Protein AF-A0A2Z4NDP8-F1 (afdb_monomer)

Structure (mmCIF, N/CA/C/O backbone):
data_AF-A0A2Z4NDP8-F1
#
_entry.id   AF-A0A2Z4NDP8-F1
#
loop_
_atom_site.group_PDB
_atom_site.id
_atom_site.type_symbol
_atom_site.label_atom_id
_atom_site.label_alt_id
_atom_site.label_comp_id
_atom_site.label_asym_id
_atom_site.label_entity_id
_atom_site.label_seq_id
_atom_site.pdbx_PDB_ins_code
_atom_site.Cartn_x
_atom_site.Cartn_y
_atom_site.Cartn_z
_atom_site.occupancy
_atom_site.B_iso_or_equiv
_atom_site.auth_seq_id
_atom_site.auth_comp_id
_atom_site.auth_asym_id
_atom_site.auth_atom_id
_atom_site.pdbx_PDB_model_num
ATOM 1 N N . MET A 1 1 ? -36.165 28.114 47.499 1.00 36.59 1 MET A N 1
ATOM 2 C CA . MET A 1 1 ? -36.197 27.493 46.154 1.00 36.59 1 MET A CA 1
ATOM 3 C C . MET A 1 1 ? -36.415 25.980 46.261 1.00 36.59 1 MET A C 1
ATOM 5 O O . MET A 1 1 ? -35.516 25.215 45.953 1.00 36.59 1 MET A O 1
ATOM 9 N N . ILE A 1 2 ? -37.591 25.528 46.709 1.00 37.34 2 ILE A N 1
ATOM 10 C CA . ILE A 1 2 ? -37.982 24.103 46.669 1.00 37.34 2 ILE A CA 1
ATOM 11 C C . ILE A 1 2 ? -39.480 24.051 46.342 1.00 37.34 2 ILE A C 1
ATOM 13 O O . ILE A 1 2 ? -40.288 23.661 47.166 1.00 37.34 2 ILE A O 1
ATOM 17 N N . ASN A 1 3 ? -39.873 24.576 45.179 1.00 43.78 3 ASN A N 1
ATOM 18 C CA . ASN A 1 3 ? -41.284 24.619 44.765 1.00 43.78 3 ASN A CA 1
ATOM 19 C C . ASN A 1 3 ? -41.474 24.293 43.275 1.00 43.78 3 ASN A C 1
ATOM 21 O O . ASN A 1 3 ? -42.412 24.764 42.647 1.00 43.78 3 ASN A O 1
ATOM 25 N N . TYR A 1 4 ? -40.577 23.491 42.693 1.00 40.97 4 TYR A N 1
ATOM 26 C CA . TYR A 1 4 ? -40.656 23.123 41.270 1.00 40.97 4 TYR A CA 1
ATOM 27 C C . TYR A 1 4 ? -41.030 21.657 41.005 1.00 40.97 4 TYR A C 1
ATOM 29 O O . TYR A 1 4 ? -41.259 21.290 39.859 1.00 40.97 4 TYR A O 1
ATOM 37 N N . ALA A 1 5 ? -41.141 20.814 42.037 1.00 44.34 5 ALA A N 1
ATOM 38 C CA . ALA A 1 5 ? -41.412 19.382 41.857 1.00 44.34 5 ALA A CA 1
ATOM 39 C C . ALA A 1 5 ? -42.890 18.978 42.037 1.00 44.34 5 ALA A C 1
ATOM 41 O O . ALA A 1 5 ? -43.226 17.821 41.806 1.00 44.34 5 ALA A O 1
ATOM 42 N N . GLN A 1 6 ? -43.782 19.894 42.433 1.00 43.62 6 GLN A N 1
ATOM 43 C CA . GLN A 1 6 ? -45.183 19.550 42.729 1.00 43.62 6 GLN A CA 1
ATOM 44 C C . GLN A 1 6 ? -46.120 19.508 41.508 1.00 43.62 6 GLN A C 1
ATOM 46 O O . GLN A 1 6 ? -47.255 19.074 41.654 1.00 43.62 6 GLN A O 1
ATOM 51 N N . ASN A 1 7 ? -45.664 19.868 40.302 1.00 40.28 7 ASN A N 1
ATOM 52 C CA . ASN A 1 7 ? -46.572 20.098 39.166 1.00 40.28 7 ASN A CA 1
ATOM 53 C C . ASN A 1 7 ? -46.486 19.105 37.992 1.00 40.28 7 ASN A C 1
ATOM 55 O O . ASN A 1 7 ? -46.991 19.429 36.922 1.00 40.28 7 ASN A O 1
ATOM 59 N N . VAL A 1 8 ? -45.900 17.906 38.137 1.00 46.94 8 VAL A N 1
ATOM 60 C CA . VAL A 1 8 ? -45.816 16.971 36.984 1.00 46.94 8 VAL A CA 1
ATOM 61 C C . VAL A 1 8 ? -46.680 15.707 37.087 1.00 46.94 8 VAL A C 1
ATOM 63 O O . VAL A 1 8 ? -47.038 15.174 36.044 1.00 46.94 8 VAL A O 1
ATOM 66 N N . LEU A 1 9 ? -47.129 15.229 38.254 1.00 44.00 9 LEU A N 1
ATOM 67 C CA . LEU A 1 9 ? -47.945 13.997 38.305 1.00 44.00 9 LEU A CA 1
ATOM 68 C C . LEU A 1 9 ? -49.003 14.040 39.418 1.00 44.00 9 LEU A C 1
ATOM 70 O O . LEU A 1 9 ? -48.752 13.654 40.556 1.00 44.00 9 LEU A O 1
ATOM 74 N N . GLY A 1 10 ? -50.210 14.491 39.067 1.00 45.50 10 GLY A N 1
ATOM 75 C CA . GLY A 1 10 ? -51.398 14.528 39.928 1.00 45.50 10 GLY A CA 1
ATOM 76 C C . GLY A 1 10 ? -52.015 13.152 40.208 1.00 45.50 10 GLY A C 1
ATOM 77 O O . GLY A 1 10 ? -53.145 12.885 39.807 1.00 45.50 10 GLY A O 1
ATOM 78 N N . LYS A 1 11 ? -51.284 12.282 40.911 1.00 48.97 11 LYS A N 1
ATOM 79 C CA . LYS A 1 11 ? -51.841 11.149 41.666 1.00 48.97 11 LYS A CA 1
ATOM 80 C C . LYS A 1 11 ? -51.077 11.035 42.980 1.00 48.97 11 LYS A C 1
ATOM 82 O O . LYS A 1 11 ? -49.879 10.756 42.967 1.00 48.97 11 LYS A O 1
ATOM 87 N N . GLU A 1 12 ? -51.759 11.238 44.105 1.00 54.22 12 GLU A N 1
ATOM 88 C CA . GLU A 1 12 ? -51.204 10.901 45.417 1.00 54.22 12 GLU A CA 1
ATOM 89 C C . GLU A 1 12 ? -50.842 9.412 45.412 1.00 54.22 12 GLU A C 1
ATOM 91 O O . GLU A 1 12 ? -51.690 8.541 45.219 1.00 54.22 12 GLU A O 1
ATOM 96 N N . SER A 1 13 ? -49.550 9.103 45.508 1.00 54.22 13 SER A N 1
ATOM 97 C CA . SER A 1 13 ? -49.088 7.718 45.445 1.00 54.22 13 SER A CA 1
ATOM 98 C C . SER A 1 13 ? -49.558 6.938 46.682 1.00 54.22 13 SER A C 1
ATOM 100 O O . SER A 1 13 ? -49.461 7.422 47.807 1.00 54.22 13 SER A O 1
ATOM 102 N N . SER A 1 14 ? -49.988 5.690 46.485 1.00 63.25 14 SER A N 1
ATOM 103 C CA . SER A 1 14 ? -50.472 4.781 47.539 1.00 63.25 14 SER A CA 1
ATOM 104 C C . SER A 1 14 ? -49.389 4.287 48.511 1.00 63.25 14 SER A C 1
ATOM 106 O O . SER A 1 14 ? -49.647 3.419 49.343 1.00 63.25 14 SER A O 1
ATOM 108 N N . LEU A 1 15 ? -48.154 4.775 48.373 1.00 63.62 15 LEU A N 1
ATOM 109 C CA . LEU A 1 15 ? -47.002 4.380 49.177 1.00 63.62 15 LEU A CA 1
ATOM 110 C C . LEU A 1 15 ? -46.725 5.434 50.247 1.00 63.62 15 LEU A C 1
ATOM 112 O O . LEU A 1 15 ? -46.619 6.618 49.930 1.00 63.62 15 LEU A O 1
ATOM 116 N N . SER A 1 16 ? -46.537 4.967 51.484 1.00 77.12 16 SER A N 1
ATOM 117 C CA . SER A 1 16 ? -46.062 5.761 52.624 1.00 77.12 16 SER A CA 1
ATOM 118 C C . SER A 1 16 ? -44.798 6.550 52.267 1.00 77.12 16 SER A C 1
ATOM 120 O O . SER A 1 16 ? -43.903 6.033 51.590 1.00 77.12 16 SER A O 1
ATOM 122 N N . ASP A 1 17 ? -44.690 7.783 52.768 1.00 77.31 17 ASP A N 1
ATOM 123 C CA . ASP A 1 17 ? -43.539 8.662 52.526 1.00 77.31 17 ASP A CA 1
ATOM 124 C C . ASP A 1 17 ? -42.210 8.020 52.946 1.00 77.31 17 ASP A C 1
ATOM 126 O O . ASP A 1 17 ? -41.197 8.171 52.258 1.00 77.31 17 ASP A O 1
ATOM 130 N N . LYS A 1 18 ? -42.216 7.207 54.015 1.00 78.00 18 LYS A N 1
ATOM 131 C CA . LYS A 1 18 ? -41.041 6.419 54.428 1.00 78.00 18 LYS A CA 1
ATOM 132 C C . LYS A 1 18 ? -40.661 5.380 53.374 1.00 78.00 18 LYS A C 1
ATOM 134 O O . LYS A 1 18 ? -39.482 5.209 53.076 1.00 78.00 18 LYS A O 1
ATOM 139 N N . THR A 1 19 ? -41.648 4.706 52.787 1.00 79.06 19 THR A N 1
ATOM 140 C CA . THR A 1 19 ? -41.426 3.692 51.751 1.00 79.06 19 THR A CA 1
ATOM 141 C C . THR A 1 19 ? -40.896 4.322 50.465 1.00 79.06 19 THR A C 1
ATOM 143 O O . THR A 1 19 ? -39.966 3.780 49.875 1.00 79.06 19 THR A O 1
ATOM 146 N N . ARG A 1 20 ? -41.405 5.494 50.058 1.00 77.75 20 ARG A N 1
ATOM 147 C CA . ARG A 1 20 ? -40.878 6.237 48.896 1.00 77.75 20 ARG A CA 1
ATOM 148 C C . ARG A 1 20 ? -39.425 6.660 49.092 1.00 77.75 20 ARG A C 1
ATOM 150 O O . ARG A 1 20 ? -38.623 6.521 48.174 1.00 77.75 20 ARG A O 1
ATOM 157 N N . LEU A 1 21 ? -39.084 7.139 50.288 1.00 79.69 21 LEU A N 1
ATOM 158 C CA . LEU A 1 21 ? -37.733 7.589 50.612 1.00 79.69 21 LEU A CA 1
ATOM 159 C C . LEU A 1 21 ? -36.729 6.423 50.573 1.00 79.69 21 LEU A C 1
ATOM 161 O O . LEU A 1 21 ? -35.659 6.553 49.982 1.00 79.69 21 LEU A O 1
ATOM 165 N N . ILE A 1 22 ? -37.107 5.253 51.099 1.00 84.50 22 ILE A N 1
ATOM 166 C CA . ILE A 1 22 ? -36.297 4.025 51.011 1.00 84.50 22 ILE A CA 1
ATOM 167 C C . ILE A 1 22 ? -36.130 3.569 49.555 1.00 84.50 22 ILE A C 1
ATOM 169 O O . ILE A 1 22 ? -35.026 3.198 49.148 1.00 84.50 22 ILE A O 1
ATOM 173 N N . LEU A 1 23 ? -37.199 3.617 48.755 1.00 84.38 23 LEU A N 1
ATOM 174 C CA . LEU A 1 23 ? -37.173 3.203 47.349 1.00 84.38 23 LEU A CA 1
ATOM 175 C C . LEU A 1 23 ? -36.268 4.112 46.503 1.00 84.38 23 LEU A C 1
ATOM 177 O O . LEU A 1 23 ? -35.551 3.647 45.622 1.00 84.38 23 LEU A O 1
ATOM 181 N N . LEU A 1 24 ? -36.252 5.409 46.815 1.00 86.19 24 LEU A N 1
ATOM 182 C CA . LEU A 1 24 ? -35.395 6.388 46.155 1.00 86.19 24 LEU A CA 1
ATOM 183 C C . LEU A 1 24 ? -33.919 6.168 46.516 1.00 86.19 24 LEU A C 1
ATOM 185 O O . LEU A 1 24 ? -33.073 6.133 45.625 1.00 86.19 24 LEU A O 1
ATOM 189 N N . ILE A 1 25 ? -33.605 5.940 47.797 1.00 86.75 25 ILE A N 1
ATOM 190 C CA . ILE A 1 25 ? -32.233 5.641 48.241 1.00 86.75 25 ILE A CA 1
ATOM 191 C C . ILE A 1 25 ? -31.725 4.343 47.603 1.00 86.75 25 ILE A C 1
ATOM 193 O O . ILE A 1 25 ? -30.628 4.314 47.048 1.00 86.75 25 ILE A O 1
ATOM 197 N N . THR A 1 26 ? -32.525 3.276 47.637 1.00 89.56 26 THR A N 1
ATOM 198 C CA . THR A 1 26 ? -32.152 1.984 47.035 1.00 89.56 26 THR A CA 1
ATOM 199 C C . THR A 1 26 ? -32.011 2.075 45.516 1.00 89.56 26 THR A C 1
ATOM 201 O O . THR A 1 26 ? -31.059 1.521 44.967 1.00 89.56 26 THR A O 1
ATOM 204 N N . GLY A 1 27 ? -32.874 2.840 44.841 1.00 90.06 27 GLY A N 1
ATOM 205 C CA . GLY A 1 27 ? -32.758 3.125 43.410 1.00 90.06 27 GLY A CA 1
ATOM 206 C C . GLY A 1 27 ? -31.467 3.865 43.048 1.00 90.06 27 GLY A C 1
ATOM 207 O O . GLY A 1 27 ? -30.784 3.475 42.101 1.00 90.06 27 GLY A O 1
ATOM 208 N N . ILE A 1 28 ? -31.081 4.882 43.828 1.00 92.06 28 ILE A N 1
ATOM 209 C CA . ILE A 1 28 ? -29.811 5.600 43.629 1.00 92.06 28 ILE A CA 1
ATOM 210 C C . ILE A 1 28 ? -28.621 4.661 43.840 1.00 92.06 28 ILE A C 1
ATOM 212 O O . ILE A 1 28 ? -27.707 4.647 43.019 1.00 92.06 28 ILE A O 1
ATOM 216 N N . ILE A 1 29 ? -28.628 3.850 44.901 1.00 92.00 29 ILE A N 1
ATOM 217 C CA . ILE A 1 29 ? -27.541 2.899 45.177 1.00 92.00 29 ILE A CA 1
ATOM 218 C C . ILE A 1 29 ? -27.397 1.895 44.026 1.00 92.00 29 ILE A C 1
ATOM 220 O O . ILE A 1 29 ? -26.286 1.670 43.546 1.00 92.00 29 ILE A O 1
ATOM 224 N N . ALA A 1 30 ? -28.506 1.338 43.532 1.00 92.50 30 ALA A N 1
ATOM 225 C CA . ALA A 1 30 ? -28.493 0.421 42.394 1.00 92.50 30 ALA A CA 1
ATOM 226 C C . ALA A 1 30 ? -27.943 1.086 41.119 1.00 92.50 30 ALA A C 1
ATOM 228 O O . ALA A 1 30 ? -27.134 0.485 40.410 1.00 92.50 30 ALA A O 1
ATOM 229 N N . LEU A 1 31 ? -28.317 2.344 40.858 1.00 91.75 31 LEU A N 1
ATOM 230 C CA . LEU A 1 31 ? -27.801 3.121 39.730 1.00 91.75 31 LEU A CA 1
ATOM 231 C C . LEU A 1 31 ? -26.286 3.348 39.846 1.00 91.75 31 LEU A C 1
ATOM 233 O O . LEU A 1 31 ? -25.559 3.165 38.871 1.00 91.75 31 LEU A O 1
ATOM 237 N N . VAL A 1 32 ? -25.794 3.704 41.036 1.00 93.62 32 VAL A N 1
ATOM 238 C CA . VAL A 1 32 ? -24.359 3.900 41.289 1.00 93.62 32 VAL A CA 1
ATOM 239 C C . VAL A 1 32 ? -23.591 2.601 41.056 1.00 93.62 32 VAL A C 1
ATOM 241 O O . VAL A 1 32 ? -22.576 2.616 40.363 1.00 93.62 32 VAL A O 1
ATOM 244 N N . ILE A 1 33 ? -24.092 1.467 41.558 1.00 93.56 33 ILE A N 1
ATOM 245 C CA . ILE A 1 33 ? -23.478 0.151 41.326 1.00 93.56 33 ILE A CA 1
ATOM 246 C C . ILE A 1 33 ? -23.435 -0.171 39.826 1.00 93.56 33 ILE A C 1
ATOM 248 O O . ILE A 1 33 ? -22.399 -0.613 39.328 1.00 93.56 33 ILE A O 1
ATOM 252 N N . ALA A 1 34 ? -24.516 0.097 39.088 1.00 92.75 34 ALA A N 1
ATOM 253 C CA . ALA A 1 34 ? -24.563 -0.118 37.643 1.00 92.75 34 ALA A CA 1
ATOM 254 C C . ALA A 1 34 ? -23.539 0.754 36.892 1.00 92.75 34 ALA A C 1
ATOM 256 O O . ALA A 1 34 ? -22.796 0.244 36.052 1.00 92.75 34 ALA A O 1
ATOM 257 N N . ILE A 1 35 ? -23.438 2.046 37.227 1.00 93.62 35 ILE A N 1
ATOM 258 C CA . ILE A 1 35 ? -22.459 2.969 36.630 1.00 93.62 35 ILE A CA 1
ATOM 259 C C . ILE A 1 35 ? -21.030 2.499 36.921 1.00 93.62 35 ILE A C 1
ATOM 261 O O . ILE A 1 35 ? -20.212 2.413 36.003 1.00 93.62 35 ILE A O 1
ATOM 265 N N . VAL A 1 36 ? -20.729 2.143 38.174 1.00 94.00 36 VAL A N 1
ATOM 266 C CA . VAL A 1 36 ? -19.412 1.620 38.565 1.00 94.00 36 VAL A CA 1
ATOM 267 C C . VAL A 1 36 ? -19.095 0.335 37.795 1.00 94.00 36 VAL A C 1
ATOM 269 O O . VAL A 1 36 ? -18.002 0.215 37.243 1.00 94.00 36 VAL A O 1
ATOM 272 N N . GLY A 1 37 ? -20.053 -0.588 37.672 1.00 94.06 37 GLY A N 1
ATOM 273 C CA . GLY A 1 37 ? -19.892 -1.821 36.898 1.00 94.06 37 GLY A CA 1
ATOM 274 C C . GLY A 1 37 ? -19.543 -1.566 35.427 1.00 94.06 37 GLY A C 1
ATOM 275 O O . GLY A 1 37 ? -18.620 -2.188 34.892 1.00 94.06 37 GLY A O 1
ATOM 276 N N . VAL A 1 38 ? -20.211 -0.604 34.783 1.00 92.31 38 VAL A N 1
ATOM 277 C CA . VAL A 1 38 ? -19.915 -0.199 33.397 1.00 92.31 38 VAL A CA 1
ATOM 278 C C . VAL A 1 38 ? -18.508 0.391 33.285 1.00 92.31 38 VAL A C 1
ATOM 280 O O . VAL A 1 38 ? -17.742 -0.018 32.410 1.00 92.31 38 VAL A O 1
ATOM 283 N N . VAL A 1 39 ? -18.129 1.303 34.186 1.00 93.31 39 VAL A N 1
ATOM 284 C CA . VAL A 1 39 ? -16.800 1.937 34.180 1.00 93.31 39 VAL A CA 1
ATOM 285 C C . VAL A 1 39 ? -15.692 0.897 34.359 1.00 93.31 39 VAL A C 1
ATOM 287 O O . VAL A 1 39 ? -14.740 0.869 33.577 1.00 93.31 39 VAL A O 1
ATOM 290 N N . VAL A 1 40 ? -15.831 -0.005 35.335 1.00 92.81 40 VAL A N 1
ATOM 291 C CA . VAL A 1 40 ? -14.865 -1.087 35.587 1.00 92.81 40 VAL A CA 1
ATOM 292 C C . VAL A 1 40 ? -14.745 -2.004 34.368 1.00 92.81 40 VAL A C 1
ATOM 294 O O . VAL A 1 40 ? -13.633 -2.316 33.939 1.00 92.81 40 VAL A O 1
ATOM 297 N N . THR A 1 41 ? -15.868 -2.371 33.747 1.00 91.56 41 THR A N 1
ATOM 298 C CA . THR A 1 41 ? -15.882 -3.218 32.545 1.00 91.56 41 THR A CA 1
ATOM 299 C C . THR A 1 41 ? -15.156 -2.553 31.375 1.00 91.56 41 THR A C 1
ATOM 301 O O . THR A 1 41 ? -14.338 -3.192 30.711 1.00 91.56 41 THR A O 1
ATOM 304 N N . LEU A 1 42 ? -15.390 -1.258 31.136 1.00 89.38 42 LEU A N 1
ATOM 305 C CA . LEU A 1 42 ? -14.699 -0.502 30.088 1.00 89.38 42 LEU A CA 1
ATOM 306 C C . LEU A 1 42 ? -13.187 -0.417 30.341 1.00 89.38 42 LEU A C 1
ATOM 308 O O . LEU A 1 42 ? -12.401 -0.582 29.404 1.00 89.38 42 LEU A O 1
ATOM 312 N N . LEU A 1 43 ? -12.765 -0.214 31.593 1.00 90.75 43 LEU A N 1
ATOM 313 C CA . LEU A 1 43 ? -11.349 -0.172 31.971 1.00 90.75 43 LEU A CA 1
ATOM 314 C C . LEU A 1 43 ? -10.660 -1.528 31.780 1.00 90.75 43 LEU A C 1
ATOM 316 O O . LEU A 1 43 ? -9.583 -1.586 31.179 1.00 90.75 43 LEU A O 1
ATOM 320 N N . ILE A 1 44 ? -11.284 -2.619 32.233 1.00 88.94 44 ILE A N 1
ATOM 321 C CA . ILE A 1 44 ? -10.758 -3.980 32.052 1.00 88.94 44 ILE A CA 1
ATOM 322 C C . ILE A 1 44 ? -10.689 -4.323 30.564 1.00 88.94 44 ILE A C 1
ATOM 324 O O . ILE A 1 44 ? -9.638 -4.758 30.095 1.00 88.94 44 ILE A O 1
ATOM 328 N N . ARG A 1 45 ? -11.755 -4.061 29.796 1.00 84.88 45 ARG A N 1
ATOM 329 C CA . ARG A 1 45 ? -11.784 -4.288 28.343 1.00 84.88 45 ARG A CA 1
ATOM 330 C C . ARG A 1 45 ? -10.663 -3.526 27.642 1.00 84.88 45 ARG A C 1
ATOM 332 O O . ARG A 1 45 ? -9.934 -4.116 26.852 1.00 84.88 45 ARG A O 1
ATOM 339 N N . LYS A 1 46 ? -10.472 -2.243 27.967 1.00 82.81 46 LYS A N 1
ATOM 340 C CA . LYS A 1 46 ? -9.390 -1.417 27.409 1.00 82.81 46 LYS A CA 1
ATOM 341 C C . LYS A 1 46 ? -8.007 -1.981 27.750 1.00 82.81 46 LYS A C 1
ATOM 343 O O . LYS A 1 46 ? -7.140 -2.026 26.881 1.00 82.81 46 LYS A O 1
ATOM 348 N N . LYS A 1 47 ? -7.798 -2.439 28.989 1.00 82.06 47 LYS A N 1
ATOM 349 C CA . LYS A 1 47 ? -6.526 -3.030 29.439 1.00 82.06 47 LYS A CA 1
ATOM 350 C C . LYS A 1 47 ? -6.239 -4.375 28.764 1.00 82.06 47 LYS A C 1
ATOM 352 O O . LYS A 1 47 ? -5.109 -4.603 28.342 1.00 82.06 47 LYS A O 1
ATOM 357 N N . MET A 1 48 ? -7.249 -5.235 28.637 1.00 76.12 48 MET A N 1
ATOM 358 C CA . MET A 1 48 ? -7.133 -6.544 27.986 1.00 76.12 48 MET A CA 1
ATOM 359 C C . MET A 1 48 ? -6.875 -6.390 26.487 1.00 76.12 48 MET A C 1
ATOM 361 O O . MET A 1 48 ? -5.886 -6.926 26.000 1.00 76.12 48 MET A O 1
ATOM 365 N N . LEU A 1 49 ? -7.675 -5.581 25.779 1.00 70.44 49 LEU A N 1
ATOM 366 C CA . LEU A 1 49 ? -7.453 -5.288 24.358 1.00 70.44 49 LEU A CA 1
ATOM 367 C C . LEU A 1 49 ? -6.035 -4.771 24.119 1.00 70.44 49 LEU A C 1
ATOM 369 O O . LEU A 1 49 ? -5.338 -5.289 23.258 1.00 70.44 49 LEU A O 1
ATOM 373 N N . LYS A 1 50 ? -5.567 -3.824 24.940 1.00 72.94 50 LYS A N 1
ATOM 374 C CA . LYS A 1 50 ? -4.201 -3.305 24.835 1.00 72.94 50 LYS A CA 1
ATOM 375 C C . LYS A 1 50 ? -3.148 -4.404 25.034 1.00 72.94 50 LYS A C 1
ATOM 377 O O . LYS A 1 50 ? -2.177 -4.432 24.298 1.00 72.94 50 LYS A O 1
ATOM 382 N N . LYS A 1 51 ? -3.313 -5.315 25.998 1.00 66.44 51 LYS A N 1
ATOM 383 C CA . LYS A 1 51 ? -2.319 -6.369 26.270 1.00 66.44 51 LYS A CA 1
ATOM 384 C C . LYS A 1 51 ? -2.223 -7.403 25.142 1.00 66.44 51 LYS A C 1
ATOM 386 O O . LYS A 1 51 ? -1.111 -7.768 24.776 1.00 66.44 51 LYS A O 1
ATOM 391 N N . TYR A 1 52 ? -3.357 -7.876 24.628 1.00 63.31 52 TYR A N 1
ATOM 392 C CA . TYR A 1 52 ? -3.375 -8.920 23.597 1.00 63.31 52 TYR A CA 1
ATOM 393 C C . TYR A 1 52 ? -3.032 -8.366 22.210 1.00 63.31 52 TYR A C 1
ATOM 395 O O . TYR A 1 52 ? -2.169 -8.929 21.547 1.00 63.31 52 TYR A O 1
ATOM 403 N N . LEU A 1 53 ? -3.591 -7.209 21.829 1.00 62.25 53 LEU A N 1
ATOM 404 C CA . LEU A 1 53 ? -3.284 -6.581 20.537 1.00 62.25 53 LEU A CA 1
ATOM 405 C C . LEU A 1 53 ? -1.801 -6.215 20.414 1.00 62.25 53 LEU A C 1
ATOM 407 O O . LEU A 1 53 ? -1.214 -6.442 19.367 1.00 62.25 53 LEU A O 1
ATOM 411 N N . ILE A 1 54 ? -1.172 -5.727 21.491 1.00 68.69 54 ILE A N 1
ATOM 412 C CA . ILE A 1 54 ? 0.262 -5.397 21.475 1.00 68.69 54 ILE A CA 1
ATOM 413 C C . ILE A 1 54 ? 1.124 -6.648 21.273 1.00 68.69 54 ILE A C 1
ATOM 415 O O . ILE A 1 54 ? 2.155 -6.577 20.610 1.00 68.69 54 ILE A O 1
ATOM 419 N N . LEU A 1 55 ? 0.752 -7.788 21.863 1.00 60.97 55 LEU A N 1
ATOM 420 C CA . LEU A 1 55 ? 1.551 -9.007 21.736 1.00 60.97 55 LEU A CA 1
ATOM 421 C C . LEU A 1 55 ? 1.492 -9.554 20.303 1.00 60.97 55 LEU A C 1
ATOM 423 O O . LEU A 1 55 ? 2.528 -9.930 19.753 1.00 60.97 55 LEU A O 1
ATOM 427 N N . ASP A 1 56 ? 0.304 -9.531 19.700 1.00 72.19 56 ASP A N 1
ATOM 428 C CA . ASP A 1 56 ? 0.107 -9.925 18.307 1.00 72.19 56 ASP A CA 1
ATOM 429 C C . ASP A 1 56 ? 0.792 -8.940 17.350 1.00 72.19 56 ASP A C 1
ATOM 431 O O . ASP A 1 56 ? 1.550 -9.373 16.486 1.00 72.19 56 ASP A O 1
ATOM 435 N N . GLU A 1 57 ? 0.662 -7.625 17.565 1.00 74.06 57 GLU A N 1
ATOM 436 C CA . GLU A 1 57 ? 1.386 -6.603 16.793 1.00 74.06 57 GLU A CA 1
ATOM 437 C C . GLU A 1 57 ? 2.902 -6.801 16.856 1.00 74.06 57 GLU A C 1
ATOM 439 O O . GLU A 1 57 ? 3.577 -6.760 15.831 1.00 74.06 57 GLU A O 1
ATOM 444 N N . LEU A 1 58 ? 3.466 -7.046 18.042 1.00 79.81 58 LEU A N 1
ATOM 445 C CA . LEU A 1 58 ? 4.905 -7.274 18.193 1.00 79.81 58 LEU A CA 1
ATOM 446 C C . LEU A 1 58 ? 5.368 -8.527 17.448 1.00 79.81 58 LEU A C 1
ATOM 448 O O . LEU A 1 58 ? 6.471 -8.537 16.899 1.00 79.81 58 LEU A O 1
ATOM 452 N N . ASN A 1 59 ? 4.550 -9.578 17.428 1.00 81.19 59 ASN A N 1
ATOM 453 C CA . ASN A 1 59 ? 4.849 -10.795 16.685 1.00 81.19 59 ASN A CA 1
ATOM 454 C C . ASN A 1 59 ? 4.760 -10.565 15.173 1.00 81.19 59 ASN A C 1
ATOM 456 O O . ASN A 1 59 ? 5.663 -10.987 14.452 1.00 81.19 59 ASN A O 1
ATOM 460 N N . GLU A 1 60 ? 3.743 -9.850 14.696 1.00 79.25 60 GLU A N 1
ATOM 461 C CA . GLU A 1 60 ? 3.608 -9.488 13.281 1.00 79.25 60 GLU A CA 1
ATOM 462 C C . GLU A 1 60 ? 4.740 -8.563 12.818 1.00 79.25 60 GLU A C 1
ATOM 464 O O . GLU A 1 60 ? 5.351 -8.807 11.781 1.00 79.25 60 GLU A O 1
ATOM 469 N N . ILE A 1 61 ? 5.134 -7.579 13.632 1.00 83.69 61 ILE A N 1
ATOM 470 C CA . ILE A 1 61 ? 6.299 -6.724 13.362 1.00 83.69 61 ILE A CA 1
ATOM 471 C C . ILE A 1 61 ? 7.583 -7.559 13.301 1.00 83.69 61 ILE A C 1
ATOM 473 O O . ILE A 1 61 ? 8.434 -7.316 12.447 1.00 83.69 61 ILE A O 1
ATOM 477 N N . LYS A 1 62 ? 7.757 -8.546 14.188 1.00 84.88 62 LYS A N 1
ATOM 478 C CA . LYS A 1 62 ? 8.927 -9.440 14.147 1.00 84.88 62 LYS A CA 1
ATOM 479 C C . LYS A 1 62 ? 8.947 -10.294 12.882 1.00 84.88 62 LYS A C 1
ATOM 481 O O . LYS A 1 62 ? 10.001 -10.399 12.262 1.00 84.88 62 LYS A O 1
ATOM 486 N N . LYS A 1 63 ? 7.806 -10.865 12.480 1.00 84.00 63 LYS A N 1
ATOM 487 C CA . LYS A 1 63 ? 7.680 -11.608 11.214 1.00 84.00 63 LYS A CA 1
ATOM 488 C C . LYS A 1 63 ? 8.010 -10.712 10.021 1.00 84.00 63 LYS A C 1
ATOM 490 O O . LYS A 1 63 ? 8.792 -11.103 9.164 1.00 84.00 63 LYS A O 1
ATOM 495 N N . LEU A 1 64 ? 7.484 -9.489 10.010 1.00 84.94 64 LEU A N 1
ATOM 496 C CA . LEU A 1 64 ? 7.769 -8.486 8.987 1.00 84.94 64 LEU A CA 1
ATOM 497 C C . LEU A 1 64 ? 9.258 -8.154 8.896 1.00 84.94 64 LEU A C 1
ATOM 499 O O . LEU A 1 64 ? 9.816 -8.201 7.808 1.00 84.94 64 LEU A O 1
ATOM 503 N N . LYS A 1 65 ? 9.914 -7.884 10.029 1.00 88.00 65 LYS A N 1
ATOM 504 C CA . LYS A 1 65 ? 11.364 -7.626 10.088 1.00 88.00 65 LYS A CA 1
ATOM 505 C C . LYS A 1 65 ? 12.210 -8.818 9.648 1.00 88.00 65 LYS A C 1
ATOM 507 O O . LYS A 1 65 ? 13.330 -8.627 9.197 1.00 88.00 65 LYS A O 1
ATOM 512 N N . TYR A 1 66 ? 11.699 -10.035 9.813 1.00 88.38 66 TYR A N 1
ATOM 513 C CA . TYR A 1 66 ? 12.376 -11.243 9.353 1.00 88.38 66 TYR A CA 1
ATOM 514 C C . TYR A 1 66 ? 12.282 -11.416 7.829 1.00 88.38 66 TYR A C 1
ATOM 516 O O . TYR A 1 66 ? 13.247 -11.841 7.204 1.00 88.38 66 TYR A O 1
ATOM 524 N N . ILE A 1 67 ? 11.134 -11.082 7.228 1.00 89.88 67 ILE A N 1
ATOM 525 C CA . ILE A 1 67 ? 10.886 -11.262 5.787 1.00 89.88 67 ILE A CA 1
ATOM 526 C C . ILE A 1 67 ? 11.413 -10.074 4.965 1.00 89.88 67 ILE A C 1
ATOM 528 O O . ILE A 1 67 ? 11.925 -10.275 3.867 1.00 89.88 67 ILE A O 1
ATOM 532 N N . ASN A 1 68 ? 11.282 -8.849 5.480 1.00 90.44 68 ASN A N 1
ATOM 533 C CA . ASN A 1 68 ? 11.732 -7.622 4.831 1.00 90.44 68 ASN A CA 1
ATOM 534 C C . ASN A 1 68 ? 13.052 -7.132 5.466 1.00 90.44 68 ASN A C 1
ATOM 536 O O . ASN A 1 68 ? 13.006 -6.518 6.538 1.00 90.44 68 ASN A O 1
ATOM 540 N N . PRO A 1 69 ? 14.215 -7.323 4.812 1.00 87.44 69 PRO A N 1
ATOM 541 C CA . PRO A 1 69 ? 15.497 -6.818 5.310 1.00 87.44 69 PRO A CA 1
ATOM 542 C C . PRO A 1 69 ? 15.548 -5.283 5.380 1.00 87.44 69 PRO A C 1
ATOM 544 O O . PRO A 1 69 ? 16.302 -4.730 6.174 1.00 87.44 69 PRO A O 1
ATOM 547 N N . ASN A 1 70 ? 14.702 -4.602 4.604 1.00 87.12 70 ASN A N 1
ATOM 548 C CA . ASN A 1 70 ? 14.596 -3.148 4.521 1.00 87.12 70 ASN A CA 1
ATOM 549 C C . ASN A 1 70 ? 13.385 -2.608 5.307 1.00 87.12 70 ASN A C 1
ATOM 551 O O . ASN A 1 70 ? 12.812 -1.570 4.964 1.00 87.12 70 ASN A O 1
ATOM 555 N N . TYR A 1 71 ? 12.947 -3.316 6.357 1.00 88.62 71 TYR A N 1
ATOM 556 C CA . TYR A 1 71 ? 11.795 -2.907 7.160 1.00 88.62 71 TYR A CA 1
ATOM 557 C C . TYR A 1 71 ? 11.973 -1.495 7.738 1.00 88.62 71 TYR A C 1
ATOM 559 O O . TYR A 1 71 ? 12.862 -1.243 8.552 1.00 88.62 71 TYR A O 1
ATOM 567 N N . GLY A 1 72 ? 11.073 -0.584 7.356 1.00 80.88 72 GLY A N 1
ATOM 568 C CA . GLY A 1 72 ? 11.072 0.806 7.821 1.00 80.88 72 GLY A CA 1
ATOM 569 C C . GLY A 1 72 ? 12.144 1.696 7.187 1.00 80.88 72 GLY A C 1
ATOM 570 O O . GLY A 1 72 ? 12.296 2.835 7.620 1.00 80.88 72 GLY A O 1
ATOM 571 N N . MET A 1 73 ? 12.875 1.205 6.182 1.00 87.19 73 MET A N 1
ATOM 572 C CA . MET A 1 73 ? 13.829 2.011 5.427 1.00 87.19 73 MET A CA 1
ATOM 573 C C . MET A 1 73 ? 13.129 2.849 4.357 1.00 87.19 73 MET A C 1
ATOM 575 O O . MET A 1 73 ? 12.125 2.438 3.775 1.00 87.19 73 MET A O 1
ATOM 579 N N . VAL A 1 74 ? 13.702 4.019 4.082 1.00 89.75 74 VAL A N 1
ATOM 580 C CA . VAL A 1 74 ? 13.293 4.933 3.014 1.00 89.75 74 VAL A CA 1
ATOM 581 C C . VAL A 1 74 ? 14.528 5.530 2.349 1.00 89.75 74 VAL A C 1
ATOM 583 O O . VAL A 1 74 ? 15.580 5.666 2.975 1.00 89.75 74 VAL A O 1
ATOM 586 N N . LEU A 1 75 ? 14.412 5.888 1.071 1.00 89.00 75 LEU A N 1
ATOM 587 C CA . LEU A 1 75 ? 15.522 6.443 0.297 1.00 89.00 75 LEU A CA 1
ATOM 588 C C . LEU A 1 75 ? 15.641 7.959 0.501 1.00 89.00 75 LEU A C 1
ATOM 590 O O . LEU A 1 75 ? 15.344 8.742 -0.398 1.00 89.00 75 LEU A O 1
ATOM 594 N N . ASP A 1 76 ? 16.077 8.393 1.684 1.00 87.06 76 ASP A N 1
ATOM 595 C CA . ASP A 1 76 ? 16.219 9.825 2.000 1.00 87.06 76 ASP A CA 1
ATOM 596 C C . ASP A 1 76 ? 17.191 10.555 1.064 1.00 87.06 76 ASP A C 1
ATOM 598 O O . ASP A 1 76 ? 16.965 11.710 0.705 1.00 87.06 76 ASP A O 1
ATOM 602 N N . GLY A 1 77 ? 18.250 9.874 0.620 1.00 85.75 77 GLY A N 1
ATOM 603 C CA . GLY A 1 77 ? 19.307 10.473 -0.197 1.00 85.75 77 GLY A CA 1
ATOM 604 C C . GLY A 1 77 ? 18.848 10.979 -1.568 1.00 85.75 77 GLY A C 1
ATOM 605 O O . GLY A 1 77 ? 19.445 11.924 -2.079 1.00 85.75 77 GLY A O 1
ATOM 606 N N . ILE A 1 78 ? 17.790 10.392 -2.142 1.00 87.62 78 ILE A N 1
ATOM 607 C CA . ILE A 1 78 ? 17.282 10.780 -3.468 1.00 87.62 78 ILE A CA 1
ATOM 608 C C . ILE A 1 78 ? 16.138 11.790 -3.391 1.00 87.62 78 ILE A C 1
ATOM 610 O O . ILE A 1 78 ? 15.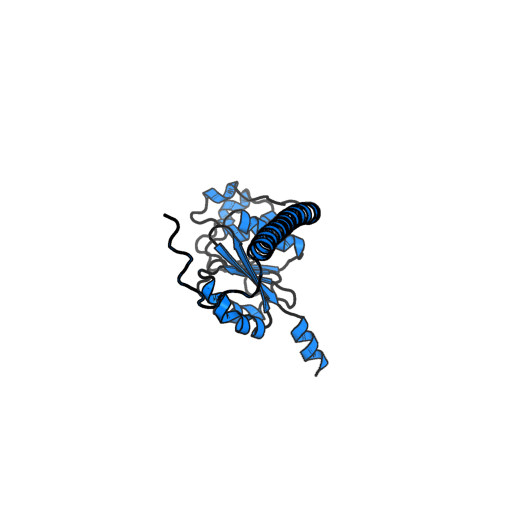820 12.409 -4.395 1.00 87.62 78 ILE A O 1
ATOM 614 N N . LYS A 1 79 ? 15.534 11.991 -2.211 1.00 89.38 79 LYS A N 1
ATOM 615 C CA . LYS A 1 79 ? 14.363 12.867 -2.033 1.00 89.38 79 LYS A CA 1
ATOM 616 C C . LYS A 1 79 ? 14.604 14.292 -2.523 1.00 89.38 79 LYS A C 1
ATOM 618 O O . LYS A 1 79 ? 13.726 14.892 -3.120 1.00 89.38 79 LYS A O 1
ATOM 623 N N . LYS A 1 80 ? 15.809 14.814 -2.304 1.00 87.38 80 LYS A N 1
ATOM 624 C CA . LYS A 1 80 ? 16.220 16.166 -2.716 1.00 87.38 80 LYS A CA 1
ATOM 625 C C . LYS A 1 80 ? 16.131 16.423 -4.228 1.00 87.38 80 LYS A C 1
ATOM 627 O O . LYS A 1 80 ? 16.097 17.581 -4.621 1.00 87.38 80 LYS A O 1
ATOM 632 N N . GLU A 1 81 ? 16.099 15.371 -5.045 1.00 86.31 81 GLU A N 1
ATOM 633 C CA . GLU A 1 81 ? 15.981 15.474 -6.503 1.00 86.31 81 GLU A CA 1
ATOM 634 C C . GLU A 1 81 ? 14.520 15.612 -6.965 1.00 86.31 81 GLU A C 1
ATOM 636 O O . GLU A 1 81 ? 14.266 15.778 -8.150 1.00 86.31 81 GLU A O 1
ATOM 641 N N . TYR A 1 82 ? 13.547 15.560 -6.047 1.00 85.88 82 TYR A N 1
ATOM 642 C CA . TYR A 1 82 ? 12.122 15.577 -6.369 1.00 85.88 82 TYR A CA 1
ATOM 643 C C . TYR A 1 82 ? 11.414 16.749 -5.695 1.00 85.88 82 TYR A C 1
ATOM 645 O O . TYR A 1 82 ? 11.622 17.037 -4.516 1.00 85.88 82 TYR A O 1
ATOM 653 N N . GLN A 1 83 ? 10.514 17.400 -6.434 1.00 82.06 83 GLN A N 1
ATOM 654 C CA . GLN A 1 83 ? 9.682 18.481 -5.893 1.00 82.06 83 GLN A CA 1
ATOM 655 C C . GLN A 1 83 ? 8.497 17.945 -5.080 1.00 82.06 83 GLN A C 1
ATOM 657 O O . GLN A 1 83 ? 8.176 18.477 -4.020 1.00 82.06 83 GLN A O 1
ATOM 662 N N . ASN A 1 84 ? 7.865 16.876 -5.569 1.00 78.94 84 ASN A N 1
ATOM 663 C CA . ASN A 1 84 ? 6.729 16.221 -4.931 1.00 78.94 84 ASN A CA 1
ATOM 664 C C . ASN A 1 84 ? 7.118 14.785 -4.595 1.00 78.94 84 ASN A C 1
ATOM 666 O O . ASN A 1 84 ? 7.513 14.029 -5.476 1.00 78.94 84 ASN A O 1
ATOM 670 N N . ILE A 1 85 ? 7.023 14.428 -3.316 1.00 85.06 85 ILE A N 1
ATOM 671 C CA . ILE A 1 85 ? 7.526 13.155 -2.798 1.00 85.06 85 ILE A CA 1
ATOM 672 C C . ILE A 1 85 ? 6.405 12.444 -2.063 1.00 85.06 85 ILE A C 1
ATOM 674 O O . ILE A 1 85 ? 5.712 13.036 -1.228 1.00 85.06 85 ILE A O 1
ATOM 678 N N . ASP A 1 86 ? 6.265 11.153 -2.334 1.00 87.00 86 ASP A N 1
ATOM 679 C CA . ASP A 1 86 ? 5.404 10.300 -1.539 1.00 87.00 86 ASP A CA 1
ATOM 680 C C . ASP A 1 86 ? 5.902 10.175 -0.103 1.00 87.00 86 ASP A C 1
ATOM 682 O O . ASP A 1 86 ? 7.088 10.009 0.174 1.00 87.00 86 ASP A O 1
ATOM 686 N N . GLY A 1 87 ? 4.965 10.239 0.841 1.00 88.38 87 GLY A N 1
ATOM 687 C CA . GLY A 1 87 ? 5.303 10.152 2.252 1.00 88.38 87 GLY A CA 1
ATOM 688 C C . GLY A 1 87 ? 5.925 8.801 2.613 1.00 88.38 87 GLY A C 1
ATOM 689 O O . GLY A 1 87 ? 5.418 7.750 2.236 1.00 88.38 87 GLY A O 1
ATOM 690 N N . ASP A 1 88 ? 6.946 8.834 3.462 1.00 91.31 88 ASP A N 1
ATOM 691 C CA . ASP A 1 88 ? 7.740 7.681 3.924 1.00 91.31 88 ASP A CA 1
ATOM 692 C C . ASP A 1 88 ? 6.914 6.482 4.374 1.00 91.31 88 ASP A C 1
ATOM 694 O O . ASP A 1 88 ? 7.224 5.336 4.064 1.00 91.31 88 ASP A O 1
ATOM 698 N N . PHE A 1 89 ? 5.823 6.753 5.090 1.00 90.31 89 PHE A N 1
ATOM 699 C CA . PHE A 1 89 ? 4.911 5.716 5.556 1.00 90.31 89 PHE A CA 1
ATOM 700 C C . PHE A 1 89 ? 4.211 4.995 4.408 1.00 90.31 89 PHE A C 1
ATOM 702 O O . PHE A 1 89 ? 3.988 3.795 4.509 1.00 90.31 89 PHE A O 1
ATOM 709 N N . PHE A 1 90 ? 3.857 5.707 3.337 1.00 91.88 90 PHE A N 1
ATOM 710 C CA . PHE A 1 90 ? 3.217 5.116 2.167 1.00 91.88 90 PHE A CA 1
ATOM 711 C C . PHE A 1 90 ? 4.208 4.258 1.376 1.00 91.88 90 PHE A C 1
ATOM 713 O O . PHE A 1 90 ? 3.895 3.116 1.045 1.00 91.88 90 PHE A O 1
ATOM 720 N N . VAL A 1 91 ? 5.430 4.761 1.176 1.00 93.81 91 VAL A N 1
ATOM 721 C CA . VAL A 1 91 ? 6.520 4.002 0.546 1.00 93.81 91 VAL A CA 1
ATOM 722 C C . VAL A 1 91 ? 6.820 2.727 1.341 1.00 93.81 91 VAL A C 1
ATOM 724 O O . VAL A 1 91 ? 6.773 1.628 0.792 1.00 93.81 91 VAL A O 1
ATOM 727 N N . ALA A 1 92 ? 7.053 2.846 2.652 1.00 92.44 92 ALA A N 1
ATOM 728 C CA . ALA A 1 9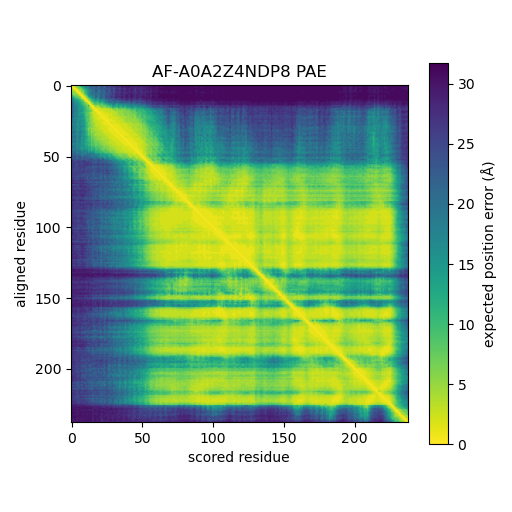2 ? 7.335 1.703 3.517 1.00 92.44 92 ALA A CA 1
ATOM 729 C C . ALA A 1 92 ? 6.162 0.711 3.574 1.00 92.44 92 ALA A C 1
ATOM 731 O O . ALA A 1 92 ? 6.380 -0.500 3.611 1.00 92.44 92 ALA A O 1
ATOM 732 N N . PHE A 1 93 ? 4.919 1.204 3.558 1.00 91.81 93 PHE A N 1
ATOM 733 C CA . PHE A 1 93 ? 3.722 0.370 3.468 1.00 91.81 93 PHE A CA 1
ATOM 734 C C . PHE A 1 93 ? 3.734 -0.484 2.194 1.00 91.81 93 PHE A C 1
ATOM 736 O O . PHE A 1 93 ? 3.620 -1.704 2.291 1.00 91.81 93 PHE A O 1
ATOM 743 N N . LEU A 1 94 ? 3.954 0.121 1.023 1.00 94.31 94 LEU A N 1
ATOM 744 C CA . LEU A 1 94 ? 3.990 -0.599 -0.253 1.00 94.31 94 LEU A CA 1
ATOM 745 C C . LEU A 1 94 ? 5.137 -1.612 -0.321 1.00 94.31 94 LEU A C 1
ATOM 747 O O . LEU A 1 94 ? 4.920 -2.753 -0.726 1.00 94.31 94 LEU A O 1
ATOM 751 N N . VAL A 1 95 ? 6.333 -1.243 0.145 1.00 94.94 95 VAL A N 1
ATOM 752 C CA . VAL A 1 95 ? 7.480 -2.164 0.238 1.00 94.94 95 VAL A CA 1
ATOM 753 C C . VAL A 1 95 ? 7.136 -3.367 1.120 1.00 94.94 95 VAL A C 1
ATOM 755 O O . VAL A 1 95 ? 7.352 -4.512 0.724 1.00 94.94 95 VAL A O 1
ATOM 758 N N . ASN A 1 96 ? 6.537 -3.137 2.291 1.00 92.38 96 ASN A N 1
ATOM 759 C CA . ASN A 1 96 ? 6.091 -4.222 3.166 1.00 92.38 96 ASN A CA 1
ATOM 760 C C . ASN A 1 96 ? 5.024 -5.099 2.496 1.00 92.38 96 ASN A C 1
ATOM 762 O O . ASN A 1 96 ? 5.084 -6.321 2.623 1.00 92.38 96 ASN A O 1
ATOM 766 N N . CYS A 1 97 ? 4.080 -4.509 1.755 1.00 91.19 97 CYS A N 1
ATOM 767 C CA . CYS A 1 97 ? 3.082 -5.259 0.994 1.00 91.19 97 CYS A CA 1
ATOM 768 C C . CYS A 1 97 ? 3.727 -6.190 -0.039 1.00 91.19 97 CYS A C 1
ATOM 770 O O . CYS A 1 97 ? 3.304 -7.342 -0.146 1.00 91.19 97 CYS A O 1
ATOM 772 N N . VAL A 1 98 ? 4.763 -5.731 -0.748 1.00 94.44 98 VAL A N 1
ATOM 773 C CA . VAL A 1 98 ? 5.516 -6.560 -1.703 1.00 94.44 98 VAL A CA 1
ATOM 774 C C . VAL A 1 98 ? 6.142 -7.769 -1.007 1.00 94.44 98 VAL A C 1
ATOM 776 O O . VAL A 1 98 ? 5.964 -8.895 -1.470 1.00 94.44 98 VAL A O 1
ATOM 779 N N . TYR A 1 99 ? 6.814 -7.566 0.130 1.00 93.06 99 TYR A N 1
ATOM 780 C CA . TYR A 1 99 ? 7.447 -8.657 0.879 1.00 93.06 99 TYR A CA 1
ATOM 781 C C . TYR A 1 99 ? 6.437 -9.647 1.470 1.00 93.06 99 TYR A C 1
ATOM 783 O O . TYR A 1 99 ? 6.614 -10.858 1.331 1.00 93.06 99 TYR A O 1
ATOM 791 N N . LEU A 1 100 ? 5.369 -9.151 2.102 1.00 89.81 100 LEU A N 1
ATOM 792 C CA . LEU A 1 100 ? 4.354 -9.995 2.741 1.00 89.81 100 LEU A CA 1
ATOM 793 C C . LEU A 1 100 ? 3.635 -10.902 1.742 1.00 89.81 100 LEU A C 1
ATOM 795 O O . LEU A 1 100 ? 3.401 -12.073 2.035 1.00 89.81 100 LEU A O 1
ATOM 799 N N . ASN A 1 101 ? 3.304 -10.370 0.566 1.00 90.00 101 ASN A N 1
ATOM 800 C CA . ASN A 1 101 ? 2.544 -11.099 -0.448 1.00 90.00 101 ASN A CA 1
ATOM 801 C C . ASN A 1 101 ? 3.434 -11.754 -1.514 1.00 90.00 101 ASN A C 1
ATOM 803 O O . ASN A 1 101 ? 2.922 -12.425 -2.407 1.00 90.00 101 ASN A O 1
ATOM 807 N N . LYS A 1 102 ? 4.762 -11.591 -1.420 1.00 92.38 102 LYS A N 1
ATOM 808 C CA . LYS A 1 102 ? 5.751 -12.122 -2.374 1.00 92.38 102 LYS A CA 1
ATOM 809 C C . LYS A 1 102 ? 5.477 -11.701 -3.824 1.00 92.38 102 LYS A C 1
ATOM 811 O O . LYS A 1 102 ? 5.673 -12.490 -4.749 1.00 92.38 102 LYS A O 1
ATOM 816 N N . PHE A 1 103 ? 5.030 -10.462 -4.017 1.00 93.88 103 PHE A N 1
ATOM 817 C CA . PHE A 1 103 ? 4.747 -9.918 -5.343 1.00 93.88 103 PHE A CA 1
ATOM 818 C C . PHE A 1 103 ? 6.027 -9.811 -6.182 1.00 93.88 103 PHE A C 1
ATOM 820 O O . PHE A 1 103 ? 7.087 -9.443 -5.670 1.00 93.88 103 PHE A O 1
ATOM 827 N N . ASN A 1 104 ? 5.935 -10.136 -7.475 1.00 91.75 104 ASN A N 1
ATOM 828 C CA . ASN A 1 104 ? 7.074 -10.095 -8.396 1.00 91.75 104 ASN A CA 1
ATOM 829 C C . ASN A 1 104 ? 6.830 -9.162 -9.581 1.00 91.75 104 ASN A C 1
ATOM 831 O O . ASN A 1 104 ? 7.748 -8.462 -9.998 1.00 91.75 104 ASN A O 1
ATOM 835 N N . ARG A 1 105 ? 5.610 -9.149 -10.124 1.00 92.56 105 ARG A N 1
ATOM 836 C CA . ARG A 1 105 ? 5.215 -8.276 -11.235 1.00 92.56 105 ARG A CA 1
ATOM 837 C C . ARG A 1 105 ? 4.526 -7.034 -10.682 1.00 92.56 105 ARG A C 1
ATOM 839 O O . ARG A 1 105 ? 3.329 -7.065 -10.405 1.00 92.56 105 ARG A O 1
ATOM 846 N N . ILE A 1 106 ? 5.299 -5.968 -10.490 1.00 95.06 106 ILE A N 1
ATOM 847 C CA . ILE A 1 106 ? 4.842 -4.727 -9.855 1.00 95.06 106 ILE A CA 1
ATOM 848 C C . ILE A 1 106 ? 4.778 -3.617 -10.899 1.00 95.06 106 ILE A C 1
ATOM 850 O O . ILE A 1 106 ? 5.798 -3.301 -11.503 1.00 95.06 106 ILE A O 1
ATOM 854 N N . TYR A 1 107 ? 3.617 -2.995 -11.069 1.00 94.31 107 TYR A N 1
ATOM 855 C CA . TYR A 1 107 ? 3.440 -1.816 -11.911 1.00 94.31 107 TYR A CA 1
ATOM 856 C C . TYR A 1 107 ? 3.096 -0.594 -11.061 1.00 94.31 107 TYR A C 1
ATOM 858 O O . TYR A 1 107 ? 2.273 -0.680 -10.146 1.00 94.31 107 TYR A O 1
ATOM 866 N N . VAL A 1 108 ? 3.729 0.537 -11.366 1.00 93.06 108 VAL A N 1
ATOM 867 C CA . VAL A 1 108 ? 3.518 1.819 -10.693 1.00 93.06 108 VAL A CA 1
ATOM 868 C C . VAL A 1 108 ? 3.214 2.890 -11.733 1.00 93.06 108 VAL A C 1
ATOM 870 O O . VAL A 1 108 ? 4.027 3.194 -12.605 1.00 93.06 108 VAL A O 1
ATOM 873 N N . GLU A 1 109 ? 2.038 3.485 -11.597 1.00 90.75 109 GLU A N 1
ATOM 874 C CA . GLU A 1 109 ? 1.620 4.689 -12.294 1.00 90.75 109 GLU A CA 1
ATOM 875 C C . GLU A 1 109 ? 1.606 5.853 -11.306 1.00 90.75 109 GLU A C 1
ATOM 877 O O . GLU A 1 109 ? 0.836 5.880 -10.342 1.00 90.75 109 GLU A O 1
ATOM 882 N N . ASP A 1 110 ? 2.515 6.791 -11.532 1.00 88.69 110 ASP A N 1
ATOM 883 C CA . ASP A 1 110 ? 2.698 7.9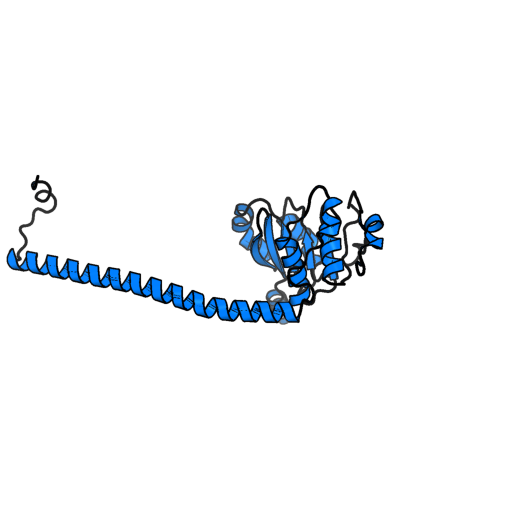84 -10.721 1.00 88.69 110 ASP A CA 1
ATOM 884 C C . ASP A 1 110 ? 3.236 9.120 -11.602 1.00 88.69 110 ASP A C 1
ATOM 886 O O . ASP A 1 110 ? 3.728 8.886 -12.710 1.00 88.69 110 ASP A O 1
ATOM 890 N N . ASP A 1 111 ? 3.146 10.352 -11.108 1.00 86.00 111 ASP A N 1
ATOM 891 C CA . ASP A 1 111 ? 3.649 11.532 -11.819 1.00 86.00 111 ASP A CA 1
ATOM 892 C C . ASP A 1 111 ? 5.190 11.612 -11.809 1.00 86.00 111 ASP A C 1
ATOM 894 O O . ASP A 1 111 ? 5.780 12.320 -12.628 1.00 86.00 111 ASP A O 1
ATOM 898 N N . SER A 1 112 ? 5.842 10.872 -10.904 1.00 87.19 112 SER A N 1
ATOM 899 C CA . SER A 1 112 ? 7.298 10.792 -10.746 1.00 87.19 112 SER A CA 1
ATOM 900 C C . SER A 1 112 ? 7.786 9.339 -10.707 1.00 87.19 112 SER A C 1
ATOM 902 O O . SER A 1 112 ? 7.029 8.427 -10.381 1.00 87.19 112 SER A O 1
ATOM 904 N N . ASP A 1 113 ? 9.072 9.099 -10.976 1.00 88.69 113 ASP A N 1
ATOM 905 C CA . ASP A 1 113 ? 9.692 7.779 -10.796 1.00 88.69 113 ASP A CA 1
ATOM 906 C C . ASP A 1 113 ? 10.148 7.505 -9.349 1.00 88.69 113 ASP A C 1
ATOM 908 O O . ASP A 1 113 ? 10.592 6.392 -9.059 1.00 88.69 113 ASP A O 1
ATOM 912 N N . TYR A 1 114 ? 9.980 8.448 -8.410 1.00 90.88 114 TYR A N 1
ATOM 913 C CA . TYR A 1 114 ? 10.422 8.304 -7.015 1.00 90.88 114 TYR A CA 1
ATOM 914 C C . TYR A 1 114 ? 9.850 7.056 -6.334 1.00 90.88 114 TYR A C 1
ATOM 916 O O . TYR A 1 114 ? 10.590 6.281 -5.713 1.00 90.88 114 TYR A O 1
ATOM 924 N N . LEU A 1 115 ? 8.532 6.851 -6.439 1.00 92.25 115 LEU A N 1
ATOM 925 C CA . LEU A 1 115 ? 7.857 5.728 -5.795 1.00 92.25 115 LEU A CA 1
ATOM 926 C C . LEU A 1 115 ? 8.321 4.397 -6.388 1.00 92.25 115 LEU A C 1
ATOM 928 O O . LEU A 1 115 ? 8.629 3.456 -5.656 1.00 92.25 115 LEU A O 1
ATOM 932 N N . ALA A 1 116 ? 8.416 4.340 -7.715 1.00 92.56 116 ALA A N 1
ATOM 933 C CA . ALA A 1 116 ? 8.865 3.159 -8.430 1.00 92.56 116 ALA A CA 1
ATOM 934 C C . ALA A 1 116 ? 10.320 2.806 -8.096 1.00 92.56 116 ALA A C 1
ATOM 936 O O . ALA A 1 116 ? 10.611 1.646 -7.800 1.00 92.56 116 ALA A O 1
ATOM 937 N N . ILE A 1 117 ? 11.217 3.800 -8.068 1.00 92.06 117 ILE A N 1
ATOM 938 C CA . ILE A 1 117 ? 12.617 3.639 -7.649 1.00 92.06 117 ILE A CA 1
ATOM 939 C C . ILE A 1 117 ? 12.680 3.120 -6.218 1.00 92.06 117 ILE A C 1
ATOM 941 O O . ILE A 1 117 ? 13.388 2.154 -5.948 1.00 92.06 117 ILE A O 1
ATOM 945 N N . SER A 1 118 ? 11.915 3.726 -5.310 1.00 93.50 118 SER A N 1
ATOM 946 C CA . SER A 1 118 ? 11.901 3.338 -3.900 1.00 93.50 118 SER A CA 1
ATOM 947 C C . SER A 1 118 ? 11.439 1.898 -3.711 1.00 93.50 118 SER A C 1
ATOM 949 O O . SER A 1 118 ? 12.079 1.144 -2.982 1.00 93.50 118 SER A O 1
ATOM 951 N N . ILE A 1 119 ? 10.370 1.485 -4.394 1.00 94.88 119 ILE A N 1
ATOM 952 C CA . ILE A 1 119 ? 9.909 0.095 -4.347 1.00 94.88 119 ILE A CA 1
ATOM 953 C C . ILE A 1 119 ? 10.968 -0.826 -4.949 1.00 94.88 119 ILE A C 1
ATOM 955 O O . ILE A 1 119 ? 11.315 -1.824 -4.325 1.00 94.88 119 ILE A O 1
ATOM 959 N N . SER A 1 120 ? 11.508 -0.502 -6.124 1.00 93.56 120 SER A N 1
ATOM 960 C CA . SER A 1 120 ? 12.458 -1.371 -6.819 1.00 93.56 120 SER A CA 1
ATOM 961 C C . SER A 1 120 ? 13.750 -1.570 -6.030 1.00 93.56 120 SER A C 1
ATOM 963 O O . SER A 1 120 ? 14.155 -2.709 -5.828 1.00 93.56 120 SER A O 1
ATOM 965 N N . GLU A 1 121 ? 14.343 -0.501 -5.499 1.00 92.94 121 GLU A N 1
ATOM 966 C CA . GLU A 1 121 ? 15.578 -0.569 -4.710 1.00 92.94 121 GLU A CA 1
ATOM 967 C C . GLU A 1 121 ? 15.363 -1.302 -3.377 1.00 92.94 121 GLU A C 1
ATOM 969 O O . GLU A 1 121 ? 16.140 -2.176 -2.999 1.00 92.94 121 GLU A O 1
ATOM 974 N N . LEU A 1 122 ? 14.278 -0.997 -2.654 1.00 93.56 122 LEU A N 1
ATOM 975 C CA . LEU A 1 122 ? 14.037 -1.578 -1.327 1.00 93.56 122 LEU A CA 1
ATOM 976 C C . LEU A 1 122 ? 13.520 -3.024 -1.390 1.00 93.56 122 LEU A C 1
ATOM 978 O O . LEU A 1 122 ? 13.646 -3.772 -0.417 1.00 93.56 122 LEU A O 1
ATOM 982 N N . THR A 1 123 ? 12.933 -3.445 -2.508 1.00 93.25 123 THR A N 1
ATOM 983 C CA . THR A 1 123 ? 12.458 -4.828 -2.697 1.00 93.25 123 THR A CA 1
ATOM 984 C C . THR A 1 123 ? 13.398 -5.670 -3.553 1.00 93.25 123 THR A C 1
ATOM 986 O O . THR A 1 123 ? 13.273 -6.894 -3.558 1.00 93.25 123 THR A O 1
ATOM 989 N N . GLN A 1 124 ? 14.332 -5.032 -4.267 1.00 91.25 124 GLN A N 1
ATOM 990 C CA . GLN A 1 124 ? 15.189 -5.647 -5.285 1.00 91.25 124 GLN A CA 1
ATOM 991 C C . GLN A 1 124 ? 14.374 -6.374 -6.370 1.00 91.25 124 GLN A C 1
ATOM 993 O O . GLN A 1 124 ? 14.795 -7.395 -6.921 1.00 91.25 124 GLN A O 1
ATOM 998 N N . LYS A 1 125 ? 13.162 -5.878 -6.650 1.00 91.44 125 LYS A N 1
ATOM 999 C CA . LYS A 1 125 ? 12.244 -6.431 -7.652 1.00 91.44 125 LYS A CA 1
ATOM 1000 C C . LYS A 1 125 ? 12.189 -5.546 -8.897 1.00 91.44 125 LYS A C 1
ATOM 1002 O O . LYS A 1 125 ? 12.364 -4.326 -8.796 1.00 91.44 125 LYS A O 1
ATOM 1007 N N . PRO A 1 126 ? 11.907 -6.144 -10.068 1.00 90.56 126 PRO A N 1
ATOM 1008 C CA . PRO A 1 126 ? 11.582 -5.370 -11.252 1.00 90.56 126 PRO A CA 1
ATOM 1009 C C . PRO A 1 126 ? 10.289 -4.584 -11.015 1.00 90.56 126 PRO A C 1
ATOM 1011 O O . PRO A 1 126 ? 9.264 -5.163 -10.647 1.00 90.56 126 PRO A O 1
ATOM 1014 N N . VAL A 1 127 ? 10.342 -3.273 -11.236 1.00 92.94 127 VAL A N 1
ATOM 1015 C CA . VAL A 1 127 ? 9.172 -2.394 -11.162 1.00 92.94 127 VAL A CA 1
ATOM 1016 C C . VAL A 1 127 ? 8.939 -1.766 -12.523 1.00 92.94 127 VAL A C 1
ATOM 1018 O O . VAL A 1 127 ? 9.833 -1.168 -13.119 1.00 92.94 127 VAL A O 1
ATOM 1021 N N . TYR A 1 128 ? 7.719 -1.918 -13.012 1.00 91.88 128 TYR A N 1
ATOM 1022 C CA . TYR A 1 128 ? 7.294 -1.419 -14.302 1.00 91.88 128 TYR A CA 1
ATOM 1023 C C . TYR A 1 128 ? 6.658 -0.048 -14.130 1.00 91.88 128 TYR A C 1
ATOM 1025 O O . TYR A 1 12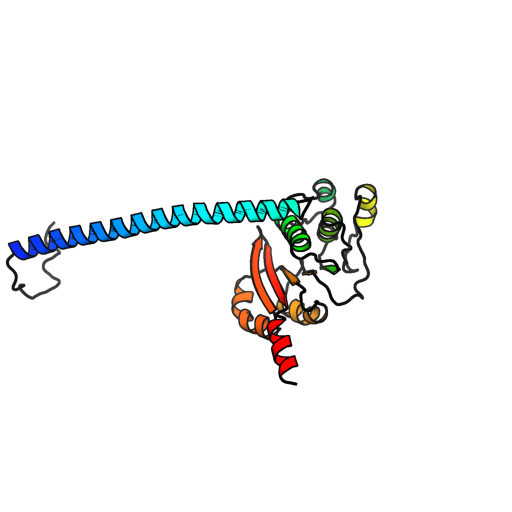8 ? 5.846 0.147 -13.226 1.00 91.88 128 TYR A O 1
ATOM 1033 N N . ILE A 1 129 ? 7.030 0.893 -14.989 1.00 88.69 129 ILE A N 1
ATOM 1034 C CA . ILE A 1 129 ? 6.538 2.271 -14.933 1.00 88.69 129 ILE A CA 1
ATOM 1035 C C . ILE A 1 129 ? 5.910 2.684 -16.255 1.00 88.69 129 ILE A C 1
ATOM 1037 O O . ILE A 1 129 ? 6.250 2.157 -17.317 1.00 88.69 129 ILE A O 1
ATOM 1041 N N . ASN A 1 130 ? 4.992 3.644 -16.188 1.00 79.38 130 ASN A N 1
ATOM 1042 C CA . ASN A 1 130 ? 4.421 4.264 -17.375 1.00 79.38 130 ASN A CA 1
ATOM 1043 C C . ASN A 1 130 ? 5.492 5.081 -18.129 1.00 79.38 130 ASN A C 1
ATOM 1045 O O . ASN A 1 130 ? 6.284 5.795 -17.520 1.00 79.38 130 ASN A O 1
ATOM 1049 N N . ASN A 1 131 ? 5.482 5.041 -19.462 1.00 66.25 131 ASN A N 1
ATOM 1050 C CA . ASN A 1 131 ? 6.396 5.817 -20.313 1.00 66.25 131 ASN A CA 1
ATOM 1051 C C . ASN A 1 131 ? 6.188 7.337 -20.238 1.00 66.25 131 ASN A C 1
ATOM 1053 O O . ASN A 1 131 ? 7.013 8.096 -20.737 1.00 66.25 131 ASN A O 1
ATOM 1057 N N . ASN A 1 132 ? 5.093 7.789 -19.626 1.00 62.88 132 ASN A N 1
ATOM 1058 C CA . ASN A 1 132 ? 4.737 9.203 -19.538 1.00 62.88 132 ASN A CA 1
ATOM 1059 C C . ASN A 1 132 ? 5.401 9.952 -18.368 1.00 62.88 132 ASN A C 1
ATOM 1061 O O . ASN A 1 132 ? 5.047 11.109 -18.135 1.00 62.88 132 ASN A O 1
ATOM 1065 N N . VAL A 1 133 ? 6.334 9.333 -17.630 1.00 66.06 133 VAL A N 1
ATOM 1066 C CA . VAL A 1 133 ? 7.077 10.022 -16.561 1.00 66.06 133 VAL A CA 1
ATOM 1067 C C . VAL A 1 133 ? 7.899 11.150 -17.188 1.00 66.06 133 VAL A C 1
ATOM 1069 O O . VAL A 1 133 ? 8.893 10.916 -17.873 1.00 66.06 133 VAL A O 1
ATOM 1072 N N . LYS A 1 134 ? 7.444 12.391 -16.981 1.00 54.94 134 LYS A N 1
ATOM 1073 C CA . LYS A 1 134 ? 7.979 13.594 -17.640 1.00 54.94 134 LYS A CA 1
ATOM 1074 C C . LYS A 1 134 ? 9.412 13.935 -17.217 1.00 54.94 134 LYS A C 1
ATOM 1076 O O . LYS A 1 134 ? 10.089 14.654 -17.945 1.00 54.94 134 LYS A O 1
ATOM 1081 N N . GLU A 1 135 ? 9.876 13.400 -16.089 1.00 56.69 135 GLU A N 1
ATOM 1082 C CA . GLU A 1 135 ? 11.223 13.605 -15.553 1.00 56.69 135 GLU A CA 1
ATOM 1083 C C . GLU A 1 135 ? 11.788 12.279 -15.023 1.00 56.69 135 GLU A C 1
ATOM 1085 O O . GLU A 1 135 ? 11.690 11.978 -13.834 1.00 56.69 135 GLU A O 1
ATOM 1090 N N . SER A 1 136 ? 12.359 11.449 -15.902 1.00 63.75 136 SER A N 1
ATOM 1091 C CA . SER A 1 136 ? 13.022 10.214 -15.470 1.00 63.75 136 SER A CA 1
ATOM 1092 C C . SER A 1 136 ? 14.370 10.534 -14.807 1.00 63.75 136 SER A C 1
ATOM 1094 O O . SER A 1 136 ? 15.418 10.535 -15.464 1.00 63.75 136 SER A O 1
ATOM 1096 N N . HIS A 1 137 ? 14.353 10.806 -13.503 1.00 73.19 137 HIS A N 1
ATOM 1097 C CA . HIS A 1 137 ? 15.551 11.006 -12.681 1.00 73.19 137 HIS A CA 1
ATOM 1098 C C . HIS A 1 137 ? 16.321 9.696 -12.470 1.00 73.19 137 HIS A C 1
ATOM 1100 O O . HIS A 1 137 ? 17.480 9.694 -12.064 1.00 73.19 137 HIS A O 1
ATOM 1106 N N . PHE A 1 138 ? 15.720 8.554 -12.796 1.00 73.44 138 PHE A N 1
ATOM 1107 C CA . PHE A 1 138 ? 16.361 7.251 -12.707 1.00 73.44 138 PHE A CA 1
ATOM 1108 C C . PHE A 1 138 ? 17.762 7.204 -13.338 1.00 73.44 138 PHE A C 1
ATOM 1110 O O . PHE A 1 138 ? 18.694 6.685 -12.723 1.00 73.44 138 PHE A O 1
ATOM 1117 N N . LEU A 1 139 ? 17.942 7.758 -14.545 1.00 71.06 139 LEU A N 1
ATOM 1118 C CA . LEU A 1 139 ? 19.235 7.700 -15.238 1.00 71.06 139 LEU A CA 1
ATOM 1119 C C . LEU A 1 139 ? 20.332 8.480 -14.503 1.00 71.06 139 LEU A C 1
ATOM 1121 O O . LEU A 1 139 ? 21.485 8.049 -14.515 1.00 71.06 139 LEU A O 1
ATOM 1125 N N . THR A 1 140 ? 19.985 9.587 -13.845 1.00 74.50 140 THR A N 1
ATOM 1126 C CA . THR A 1 140 ? 20.937 10.388 -13.062 1.00 74.50 140 THR A CA 1
ATOM 1127 C C . THR A 1 140 ? 21.223 9.758 -11.700 1.00 74.50 140 THR A C 1
ATOM 1129 O O . THR A 1 140 ? 22.334 9.880 -11.190 1.00 74.50 140 THR A O 1
ATOM 1132 N N . LEU A 1 141 ? 20.258 9.027 -11.137 1.00 80.00 141 LEU A N 1
ATOM 1133 C CA . LEU A 1 141 ? 20.356 8.366 -9.834 1.00 80.00 141 LEU A CA 1
ATOM 1134 C C . LEU A 1 141 ? 20.984 6.968 -9.881 1.00 80.00 141 LEU A C 1
ATOM 1136 O O . LEU A 1 141 ? 21.460 6.477 -8.856 1.00 80.00 141 LEU A O 1
ATOM 1140 N N . LYS A 1 142 ? 21.035 6.333 -11.058 1.00 75.06 142 LYS A N 1
ATOM 1141 C CA . LYS A 1 142 ? 21.601 4.991 -11.269 1.00 75.06 142 LYS A CA 1
ATOM 1142 C C . LYS A 1 142 ? 22.987 4.761 -10.636 1.00 75.06 142 LYS A C 1
ATOM 1144 O O . LYS A 1 142 ? 23.202 3.660 -10.149 1.00 75.06 142 LYS A O 1
ATOM 1149 N N . PRO A 1 143 ? 23.925 5.729 -10.592 1.00 74.44 143 PRO A N 1
ATOM 1150 C CA . PRO A 1 143 ? 25.223 5.521 -9.939 1.00 74.44 143 PRO A CA 1
ATOM 1151 C C . PRO A 1 143 ? 25.152 5.348 -8.413 1.00 74.44 143 PRO A C 1
ATOM 1153 O O . PRO A 1 143 ? 26.086 4.819 -7.819 1.00 74.44 143 PRO A O 1
ATOM 1156 N N . ILE A 1 144 ? 24.082 5.830 -7.775 1.00 78.44 144 ILE A N 1
ATOM 1157 C CA . ILE A 1 144 ? 23.893 5.812 -6.315 1.00 78.44 144 ILE A CA 1
ATOM 1158 C C . ILE A 1 144 ? 23.000 4.630 -5.900 1.00 78.44 144 ILE A C 1
ATOM 1160 O O . ILE A 1 144 ? 23.090 4.145 -4.774 1.00 78.44 144 ILE A O 1
ATOM 1164 N N . LEU A 1 145 ? 22.153 4.164 -6.818 1.00 80.62 145 LEU A N 1
ATOM 1165 C CA . LEU A 1 145 ? 21.231 3.049 -6.629 1.00 80.62 145 LEU A CA 1
ATOM 1166 C C . LEU A 1 145 ? 21.923 1.722 -6.969 1.00 80.62 145 LEU A C 1
ATOM 1168 O O . LEU A 1 145 ? 22.512 1.579 -8.038 1.00 80.62 145 LEU A O 1
ATOM 1172 N N . GLN A 1 146 ? 21.860 0.744 -6.068 1.00 72.75 146 GLN A N 1
ATOM 1173 C CA . GLN A 1 146 ? 22.629 -0.500 -6.188 1.00 72.75 146 GLN A CA 1
ATOM 1174 C C . GLN A 1 146 ? 21.865 -1.616 -6.907 1.00 72.75 146 GLN A C 1
ATOM 1176 O O . GLN A 1 146 ? 22.478 -2.464 -7.554 1.00 72.75 146 GLN A O 1
ATOM 1181 N N . SER A 1 147 ? 20.538 -1.637 -6.785 1.00 74.12 147 SER A N 1
ATOM 1182 C CA . SER A 1 147 ? 19.688 -2.772 -7.174 1.00 74.12 147 SER A CA 1
ATOM 1183 C C . SER A 1 147 ? 18.439 -2.392 -7.972 1.00 74.12 147 SER A C 1
ATOM 1185 O O . SER A 1 147 ? 17.706 -3.278 -8.414 1.00 74.12 147 SER A O 1
ATOM 1187 N N . THR A 1 148 ? 18.204 -1.097 -8.192 1.00 78.31 148 THR A N 1
ATOM 1188 C CA . THR A 1 148 ? 17.039 -0.596 -8.917 1.00 78.31 148 THR A CA 1
ATOM 1189 C C . THR A 1 148 ? 16.951 -1.183 -10.323 1.00 78.31 148 THR A C 1
ATOM 1191 O O . THR A 1 148 ? 17.827 -0.992 -11.171 1.00 78.31 148 THR A O 1
ATOM 1194 N N . ASN A 1 149 ? 15.827 -1.840 -10.585 1.00 84.19 149 ASN A N 1
ATOM 1195 C CA . ASN A 1 149 ? 15.462 -2.444 -11.853 1.00 84.19 149 ASN A CA 1
ATOM 1196 C C . ASN A 1 149 ? 14.112 -1.880 -12.314 1.00 84.19 149 ASN A C 1
ATOM 1198 O O . ASN A 1 149 ? 13.058 -2.485 -12.100 1.00 84.19 149 ASN A O 1
ATOM 1202 N N . LEU A 1 150 ? 14.151 -0.690 -12.917 1.00 86.62 150 LEU A N 1
ATOM 1203 C CA . LEU A 1 150 ? 12.976 -0.098 -13.549 1.00 86.62 150 LEU A CA 1
ATOM 1204 C C . LEU A 1 150 ? 12.844 -0.562 -14.993 1.00 86.62 150 LEU A C 1
ATOM 1206 O O . LEU A 1 150 ? 13.811 -0.547 -15.756 1.00 86.62 150 LEU A O 1
ATOM 1210 N N . ILE A 1 151 ? 11.619 -0.908 -15.375 1.00 86.25 151 ILE A N 1
ATOM 1211 C CA . ILE A 1 151 ? 11.284 -1.338 -16.726 1.00 86.25 151 ILE A CA 1
ATOM 1212 C C . ILE A 1 151 ? 10.208 -0.403 -17.279 1.00 86.25 151 ILE A C 1
ATOM 1214 O O . ILE A 1 151 ? 9.093 -0.334 -16.775 1.00 86.25 151 ILE A O 1
ATOM 1218 N N . THR A 1 152 ? 10.528 0.313 -18.350 1.00 79.00 152 THR A N 1
ATOM 1219 C CA . THR A 1 152 ? 9.631 1.293 -18.987 1.00 79.00 152 THR A CA 1
ATOM 1220 C C . THR A 1 152 ? 8.630 0.657 -19.963 1.00 79.00 152 THR A C 1
ATOM 1222 O O . THR A 1 152 ? 7.850 1.333 -20.624 1.00 79.00 152 THR A O 1
ATOM 1225 N N . ASN A 1 153 ? 8.614 -0.671 -20.082 1.00 69.19 153 ASN A N 1
ATOM 1226 C CA . ASN A 1 153 ? 7.702 -1.370 -20.982 1.00 69.19 153 ASN A CA 1
ATOM 1227 C C . ASN A 1 153 ? 6.468 -1.898 -20.236 1.00 69.19 153 ASN A C 1
ATOM 1229 O O . ASN A 1 153 ? 6.545 -2.910 -19.544 1.00 69.19 153 ASN A O 1
ATOM 1233 N N . SER A 1 154 ? 5.322 -1.241 -20.420 1.00 66.12 154 SER A N 1
ATOM 1234 C CA . SER A 1 154 ? 4.038 -1.612 -19.811 1.00 66.12 154 SER A CA 1
ATOM 1235 C C . SER A 1 154 ? 3.226 -2.639 -20.612 1.00 66.12 154 SER A C 1
ATOM 1237 O O . SER A 1 154 ? 2.097 -2.942 -20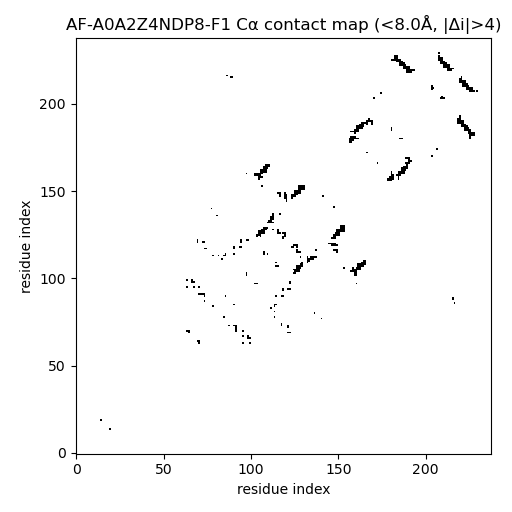.241 1.00 66.12 154 SER A O 1
ATOM 1239 N N . ALA A 1 155 ? 3.768 -3.206 -21.699 1.00 66.00 155 ALA A N 1
ATOM 1240 C CA . ALA A 1 155 ? 3.041 -4.175 -22.529 1.00 66.00 155 ALA A CA 1
ATOM 1241 C C . ALA A 1 155 ? 2.717 -5.497 -21.805 1.00 66.00 155 ALA A C 1
ATOM 1243 O O . ALA A 1 155 ? 1.925 -6.304 -22.298 1.00 66.00 155 ALA A O 1
ATOM 1244 N N . ILE A 1 156 ? 3.337 -5.732 -20.648 1.00 69.44 156 ILE A N 1
ATOM 1245 C CA . ILE A 1 156 ? 3.078 -6.899 -19.812 1.00 69.44 156 ILE A CA 1
ATOM 1246 C C . ILE A 1 156 ? 1.729 -6.720 -19.112 1.00 69.44 156 ILE A C 1
ATOM 1248 O O . ILE A 1 156 ? 1.395 -5.657 -18.601 1.00 69.44 156 ILE A O 1
ATOM 1252 N N . LYS A 1 157 ? 0.936 -7.785 -19.122 1.00 80.38 157 LYS A N 1
ATOM 1253 C CA . LYS A 1 157 ? -0.312 -7.900 -18.363 1.00 80.38 157 LYS A CA 1
ATOM 1254 C C . LYS A 1 157 ? -0.075 -8.860 -17.198 1.00 80.38 157 LYS A C 1
ATOM 1256 O O . LYS A 1 157 ? 0.987 -9.481 -17.130 1.00 80.38 157 LYS A O 1
ATOM 1261 N N . ASP A 1 158 ? -1.076 -9.022 -16.338 1.00 89.81 158 ASP A N 1
ATOM 1262 C CA . ASP A 1 158 ? -1.072 -9.997 -15.241 1.00 89.81 158 ASP A CA 1
ATOM 1263 C C . ASP A 1 158 ? -0.156 -9.572 -14.070 1.00 89.81 158 ASP A C 1
ATOM 1265 O O . ASP A 1 158 ? 0.767 -10.268 -13.651 1.00 89.81 158 ASP A O 1
ATOM 1269 N N . TRP A 1 159 ? -0.401 -8.358 -13.570 1.00 92.88 159 TRP A N 1
ATOM 1270 C CA . TRP A 1 159 ? 0.303 -7.722 -12.460 1.00 92.88 159 TRP A CA 1
ATOM 1271 C C . TRP A 1 159 ? -0.080 -8.340 -11.113 1.00 92.88 159 TRP A C 1
ATOM 1273 O O . TRP A 1 159 ? -1.261 -8.528 -10.818 1.00 92.88 159 TRP A O 1
ATOM 1283 N N . ASP A 1 160 ? 0.921 -8.590 -10.267 1.00 94.44 160 ASP A N 1
ATOM 1284 C CA . ASP A 1 160 ? 0.713 -9.011 -8.878 1.00 94.44 160 ASP A CA 1
ATOM 1285 C C . ASP A 1 160 ? 0.369 -7.803 -7.992 1.00 94.44 160 ASP A C 1
ATOM 1287 O O . ASP A 1 160 ? -0.463 -7.897 -7.093 1.00 94.44 160 ASP A O 1
ATOM 1291 N N . LEU A 1 161 ? 0.995 -6.656 -8.270 1.00 95.50 161 LEU A N 1
ATOM 1292 C CA . LEU A 1 161 ? 0.719 -5.384 -7.615 1.00 95.50 161 LEU A CA 1
ATOM 1293 C C . LEU A 1 161 ? 0.614 -4.278 -8.663 1.00 95.50 161 LEU A C 1
ATOM 1295 O O . LEU A 1 161 ? 1.540 -4.082 -9.446 1.00 95.50 161 LEU A O 1
ATOM 1299 N N . LEU A 1 162 ? -0.487 -3.535 -8.640 1.00 94.75 162 LEU A N 1
ATOM 1300 C CA . LEU A 1 162 ? -0.730 -2.391 -9.510 1.00 94.75 162 LEU A CA 1
ATOM 1301 C C . LEU A 1 162 ? -1.000 -1.158 -8.647 1.00 94.75 162 LEU A C 1
ATOM 1303 O O . LEU A 1 162 ? -2.012 -1.097 -7.955 1.00 94.75 162 LEU A O 1
ATOM 1307 N N . VAL A 1 163 ? -0.103 -0.178 -8.666 1.00 94.50 163 VAL A N 1
ATOM 1308 C CA . VAL A 1 163 ? -0.233 1.062 -7.890 1.00 94.50 163 VAL A CA 1
ATOM 1309 C C . VAL A 1 163 ? -0.566 2.215 -8.830 1.00 94.50 163 VAL A 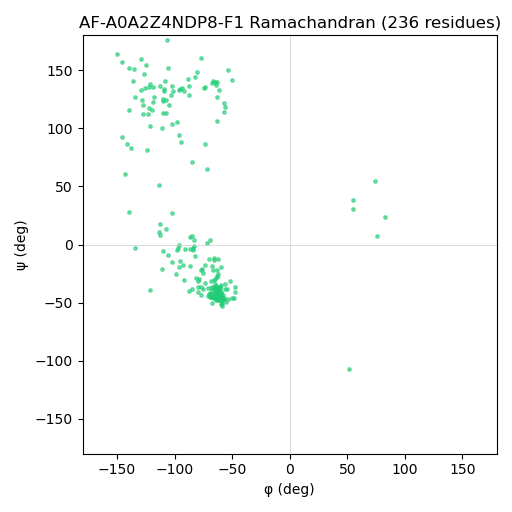C 1
ATOM 1311 O O . VAL A 1 163 ? 0.192 2.462 -9.759 1.00 94.50 163 VAL A O 1
ATOM 1314 N N . ILE A 1 164 ? -1.665 2.932 -8.581 1.00 92.31 164 ILE A N 1
ATOM 1315 C CA . ILE A 1 164 ? -2.032 4.161 -9.306 1.00 92.31 164 ILE A CA 1
ATOM 1316 C C . ILE A 1 164 ? -2.140 5.296 -8.288 1.00 92.31 164 ILE A C 1
ATOM 1318 O O . ILE A 1 164 ? -3.108 5.395 -7.525 1.00 92.31 164 ILE A O 1
ATOM 1322 N N . ASN A 1 165 ? -1.101 6.125 -8.240 1.00 88.38 165 ASN A N 1
ATOM 1323 C CA . ASN A 1 165 ? -0.896 7.134 -7.202 1.00 88.38 165 ASN A CA 1
ATOM 1324 C C . ASN A 1 165 ? -1.474 8.515 -7.566 1.00 88.38 165 ASN A C 1
ATOM 1326 O O . ASN A 1 165 ? -1.709 9.339 -6.682 1.00 88.38 165 ASN A O 1
ATOM 1330 N N . ASN A 1 166 ? -1.756 8.745 -8.848 1.00 77.44 166 ASN A N 1
ATOM 1331 C CA . ASN A 1 166 ? -2.217 10.008 -9.429 1.00 77.44 166 ASN A CA 1
ATOM 1332 C C . ASN A 1 166 ? -3.658 9.904 -9.964 1.00 77.44 166 ASN A C 1
ATOM 1334 O O . ASN A 1 166 ? -3.961 10.237 -11.110 1.00 77.44 166 ASN A O 1
ATOM 1338 N N . ASN A 1 167 ? -4.571 9.409 -9.131 1.00 77.75 167 ASN A N 1
ATOM 1339 C CA . ASN A 1 167 ? -5.900 9.038 -9.589 1.00 77.75 167 ASN A CA 1
ATOM 1340 C C . ASN A 1 167 ? -6.987 10.048 -9.189 1.00 77.75 167 ASN A C 1
ATOM 1342 O O . ASN A 1 167 ? -7.246 10.280 -8.007 1.00 77.75 167 ASN A O 1
ATOM 1346 N N . ASN A 1 168 ? -7.657 10.607 -10.198 1.00 76.25 168 ASN A N 1
ATOM 1347 C CA . ASN A 1 168 ? -8.795 11.511 -10.020 1.00 76.25 168 ASN A CA 1
ATOM 1348 C C . ASN A 1 168 ? -10.158 10.804 -10.118 1.00 76.25 168 ASN A C 1
ATOM 1350 O O . ASN A 1 168 ? -11.147 11.356 -9.646 1.00 76.25 168 ASN A O 1
ATOM 1354 N N . ASP A 1 169 ? -10.222 9.610 -10.715 1.00 83.94 169 ASP A N 1
ATOM 1355 C CA . ASP A 1 169 ? -11.442 8.814 -10.885 1.00 83.94 169 ASP A CA 1
ATOM 1356 C C . ASP A 1 169 ? -11.131 7.330 -10.688 1.00 83.94 169 ASP A C 1
ATOM 1358 O O . ASP A 1 169 ? -10.857 6.567 -11.625 1.00 83.94 169 ASP A O 1
ATOM 1362 N N . PHE A 1 170 ? -11.180 6.917 -9.424 1.00 84.62 170 PHE A N 1
ATOM 1363 C CA . PHE A 1 170 ? -10.714 5.591 -9.066 1.00 84.62 170 PHE A CA 1
ATOM 1364 C C . PHE A 1 170 ? -11.562 4.473 -9.675 1.00 84.62 170 PHE A C 1
ATOM 1366 O O . PHE A 1 170 ? -11.009 3.434 -10.019 1.00 84.62 170 PHE A O 1
ATOM 1373 N N . ILE A 1 171 ? -12.863 4.669 -9.908 1.00 86.69 171 ILE A N 1
ATOM 1374 C CA . ILE A 1 171 ? -13.708 3.637 -10.529 1.00 86.69 171 ILE A CA 1
ATOM 1375 C C . ILE A 1 171 ? -13.324 3.386 -11.969 1.00 86.69 171 ILE A C 1
ATOM 1377 O O . ILE A 1 171 ? -13.249 2.226 -12.385 1.00 86.69 171 ILE A O 1
ATOM 1381 N N . ASN A 1 172 ? -13.103 4.448 -12.738 1.00 87.56 172 ASN A N 1
ATOM 1382 C CA . ASN A 1 172 ? -12.678 4.279 -14.116 1.00 87.56 172 ASN A CA 1
ATOM 1383 C C . ASN A 1 172 ? -11.316 3.588 -14.176 1.00 87.56 172 ASN A C 1
ATOM 1385 O O . ASN A 1 172 ? -11.151 2.665 -14.976 1.00 87.56 172 ASN A O 1
ATOM 1389 N N . SER A 1 173 ? -10.402 3.899 -13.255 1.00 88.75 173 SER A N 1
ATOM 1390 C CA . SER A 1 173 ? -9.143 3.161 -13.152 1.00 88.75 173 SER A CA 1
ATOM 1391 C C . SER A 1 173 ? -9.330 1.687 -12.797 1.00 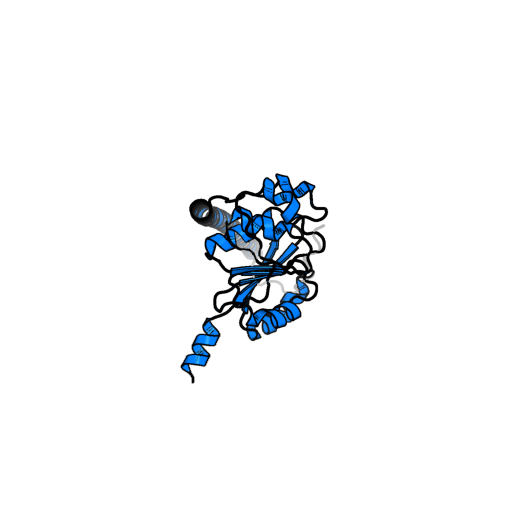88.75 173 SER A C 1
ATOM 1393 O O . SER A 1 173 ? -8.657 0.855 -13.401 1.00 88.75 173 SER A O 1
ATOM 1395 N N . ILE A 1 174 ? -10.255 1.329 -11.894 1.00 90.06 174 ILE A N 1
ATOM 1396 C CA . ILE A 1 174 ? -10.565 -0.086 -11.612 1.00 90.06 174 ILE A CA 1
ATOM 1397 C C . ILE A 1 174 ? -11.040 -0.773 -12.891 1.00 90.06 174 ILE A C 1
ATOM 1399 O O . ILE A 1 174 ? -10.515 -1.819 -13.261 1.00 90.06 174 ILE A O 1
ATOM 1403 N N . LYS A 1 175 ? -12.022 -0.189 -13.587 1.00 89.56 175 LYS A N 1
ATOM 1404 C CA . LYS A 1 175 ? -12.609 -0.787 -14.795 1.00 89.56 175 LYS A CA 1
ATOM 1405 C C . LYS A 1 175 ? -11.575 -1.002 -15.897 1.00 89.56 175 LYS A C 1
ATOM 1407 O O . LYS A 1 175 ? -11.619 -2.036 -16.552 1.00 89.56 175 LYS A O 1
ATOM 1412 N N . GLN A 1 176 ? -10.668 -0.047 -16.088 1.00 89.94 176 GLN A N 1
ATOM 1413 C CA . GLN A 1 176 ? -9.631 -0.111 -17.119 1.00 89.94 176 GLN A CA 1
ATOM 1414 C C . GLN A 1 176 ? -8.521 -1.107 -16.781 1.00 89.94 176 GLN A C 1
ATOM 1416 O O . GLN A 1 176 ? -7.968 -1.722 -17.686 1.00 89.94 176 GLN A O 1
ATOM 1421 N N . ASN A 1 177 ? -8.200 -1.275 -15.495 1.00 89.81 177 ASN A N 1
ATOM 1422 C CA . ASN A 1 177 ? -7.029 -2.040 -15.074 1.00 89.81 177 ASN A CA 1
ATOM 1423 C C . ASN A 1 177 ? -7.344 -3.420 -14.487 1.00 89.81 177 ASN A C 1
ATOM 1425 O O . ASN A 1 177 ? -6.420 -4.204 -14.271 1.00 89.81 177 ASN A O 1
ATOM 1429 N N . LYS A 1 178 ? -8.619 -3.751 -14.240 1.00 88.31 178 LYS A N 1
ATOM 1430 C CA . LYS A 1 178 ? -9.012 -5.037 -13.634 1.00 88.31 178 LYS A CA 1
ATOM 1431 C C . LYS A 1 178 ? -8.469 -6.249 -14.401 1.00 88.31 178 LYS A C 1
ATOM 1433 O O . LYS A 1 178 ? -8.040 -7.213 -13.778 1.00 88.31 178 LYS A O 1
ATOM 1438 N N . ASP A 1 179 ? -8.456 -6.178 -15.733 1.00 88.69 179 ASP A N 1
ATOM 1439 C CA . ASP A 1 179 ? -8.083 -7.296 -16.610 1.00 88.69 179 ASP A CA 1
ATOM 1440 C C . ASP A 1 179 ? -6.561 -7.421 -16.760 1.00 88.69 179 ASP A C 1
ATOM 1442 O O . ASP A 1 179 ? -6.056 -8.408 -17.291 1.00 88.69 179 ASP A O 1
ATOM 1446 N N . PHE A 1 180 ? -5.812 -6.427 -16.277 1.00 90.19 180 PHE A N 1
ATOM 1447 C CA . PHE A 1 180 ? -4.359 -6.488 -16.192 1.00 90.19 180 PHE A CA 1
ATOM 1448 C C . PHE A 1 180 ? -3.879 -7.044 -14.859 1.00 90.19 180 PHE A C 1
ATOM 1450 O O . PHE A 1 180 ? -2.676 -7.216 -14.701 1.00 90.19 180 PHE A O 1
ATOM 1457 N N . LEU A 1 181 ? -4.778 -7.326 -13.915 1.00 90.75 181 LEU A N 1
ATOM 1458 C CA . LEU A 1 181 ? -4.435 -7.839 -12.599 1.00 90.75 181 LEU A CA 1
ATOM 1459 C C . LEU A 1 181 ? -4.560 -9.368 -12.551 1.00 90.75 181 LEU A C 1
ATOM 1461 O O . LEU A 1 181 ? -5.584 -9.936 -12.950 1.00 90.75 181 LEU A O 1
ATOM 1465 N N . ASN A 1 182 ? -3.535 -10.005 -11.989 1.00 90.50 182 ASN A N 1
ATOM 1466 C CA . ASN A 1 182 ? -3.539 -11.421 -11.631 1.00 90.50 182 ASN A CA 1
ATOM 1467 C C . ASN A 1 182 ? -4.747 -11.755 -10.741 1.00 90.50 182 ASN A C 1
ATOM 1469 O O . ASN A 1 182 ? -5.220 -10.917 -9.972 1.00 90.50 182 ASN A O 1
ATOM 1473 N N . ASP A 1 183 ? -5.237 -12.989 -10.819 1.00 85.06 183 ASP A N 1
ATOM 1474 C CA . ASP A 1 183 ? -6.291 -13.555 -9.968 1.00 85.06 183 ASP A CA 1
ATOM 1475 C C . ASP A 1 183 ? -6.038 -13.401 -8.465 1.00 85.06 183 ASP A C 1
ATOM 1477 O O . ASP A 1 183 ? -6.986 -13.217 -7.703 1.00 85.06 183 ASP A O 1
ATOM 1481 N N . ASN A 1 184 ? -4.771 -13.401 -8.045 1.00 85.81 184 ASN A N 1
ATOM 1482 C CA . ASN A 1 184 ? -4.355 -13.101 -6.669 1.00 85.81 184 ASN A CA 1
ATOM 1483 C C . ASN A 1 184 ? -3.680 -11.728 -6.528 1.00 85.81 184 ASN A C 1
ATOM 1485 O O . ASN A 1 184 ? -3.024 -11.452 -5.521 1.00 85.81 184 ASN A O 1
ATOM 1489 N N . GLY A 1 185 ? -3.799 -10.880 -7.546 1.00 91.00 185 GLY A N 1
ATOM 1490 C CA . GLY A 1 185 ? -3.180 -9.570 -7.570 1.00 91.00 185 GLY A CA 1
ATOM 1491 C C . GLY A 1 185 ? -3.920 -8.544 -6.716 1.00 91.00 185 GLY A C 1
ATOM 1492 O O . GLY A 1 185 ? -5.103 -8.683 -6.369 1.00 91.00 185 GLY A O 1
ATOM 1493 N N . MET A 1 186 ? -3.194 -7.481 -6.390 1.00 94.94 186 MET A N 1
ATOM 1494 C CA . MET A 1 186 ? -3.676 -6.347 -5.618 1.00 94.94 186 MET A CA 1
ATOM 1495 C C . MET A 1 186 ? -3.521 -5.051 -6.408 1.00 94.94 186 MET A C 1
ATOM 1497 O O . MET A 1 186 ? -2.472 -4.775 -6.982 1.00 94.94 186 MET A O 1
ATOM 1501 N N . MET A 1 187 ? -4.554 -4.221 -6.388 1.00 94.94 187 MET A N 1
ATOM 1502 C CA . MET A 1 187 ? -4.524 -2.864 -6.908 1.00 94.94 187 MET A CA 1
ATOM 1503 C C . MET A 1 187 ? -4.582 -1.870 -5.743 1.00 94.94 187 MET A C 1
ATOM 1505 O O . MET A 1 187 ? -5.379 -2.026 -4.819 1.00 94.94 187 MET A O 1
ATOM 1509 N N . VAL A 1 188 ? -3.723 -0.857 -5.771 1.00 95.12 188 VAL A N 1
ATOM 1510 C CA . VAL A 1 188 ? -3.645 0.209 -4.770 1.00 95.12 188 VAL A CA 1
ATOM 1511 C C . VAL A 1 188 ? -3.902 1.531 -5.469 1.00 95.12 188 VAL A C 1
ATOM 1513 O O . VAL A 1 188 ? -3.119 1.938 -6.322 1.00 95.12 188 VAL A O 1
ATOM 1516 N N . LEU A 1 189 ? -4.993 2.203 -5.109 1.00 93.19 189 LEU A N 1
ATOM 1517 C CA . LEU A 1 189 ? -5.378 3.477 -5.714 1.00 93.19 189 LEU A CA 1
ATOM 1518 C C . LEU A 1 189 ? -5.397 4.572 -4.656 1.00 93.19 189 LEU A C 1
ATOM 1520 O O . LEU A 1 189 ? -5.946 4.383 -3.567 1.00 93.19 189 LEU A O 1
ATOM 1524 N N . VAL A 1 190 ? -4.838 5.732 -4.982 1.00 88.88 190 VAL A N 1
ATOM 1525 C CA . VAL A 1 190 ? -5.053 6.953 -4.195 1.00 88.88 190 VAL A CA 1
ATOM 1526 C C . VAL A 1 190 ? -6.371 7.596 -4.615 1.00 88.88 190 VAL A C 1
ATOM 1528 O O . VAL A 1 190 ? -6.744 7.533 -5.776 1.00 88.88 190 VAL A O 1
ATOM 1531 N N . PHE A 1 191 ? -7.106 8.197 -3.683 1.00 86.56 191 PHE A N 1
ATOM 1532 C CA . PHE A 1 191 ? -8.340 8.914 -4.004 1.00 86.56 191 PHE A CA 1
ATOM 1533 C C . PHE A 1 191 ? -8.536 10.137 -3.102 1.00 86.56 191 PHE A C 1
ATOM 1535 O O . PHE A 1 191 ? -8.027 10.220 -1.976 1.00 86.56 191 PHE A O 1
ATOM 1542 N N . ASN A 1 192 ? -9.321 11.097 -3.586 1.00 77.94 192 ASN A N 1
ATOM 1543 C CA . ASN A 1 192 ? -9.452 12.401 -2.942 1.00 77.94 192 ASN A CA 1
ATOM 1544 C C . ASN A 1 192 ? -10.544 12.428 -1.860 1.00 77.94 192 ASN A C 1
ATOM 1546 O O . ASN A 1 192 ? -10.327 13.018 -0.798 1.00 77.94 192 ASN A O 1
ATOM 1550 N N . GLN A 1 193 ? -11.697 11.776 -2.072 1.00 73.69 193 GLN A N 1
ATOM 1551 C CA . GLN A 1 193 ? -12.843 11.884 -1.159 1.00 73.69 193 GLN A CA 1
ATOM 1552 C C . GLN A 1 193 ? -13.403 10.527 -0.704 1.00 73.69 193 GLN A C 1
ATOM 1554 O O . GLN A 1 193 ? -13.877 9.717 -1.487 1.00 73.69 193 GLN A O 1
ATOM 1559 N N . ILE A 1 194 ? -13.469 10.310 0.616 1.00 69.81 194 ILE A N 1
ATOM 1560 C CA . ILE A 1 194 ? -14.020 9.077 1.232 1.00 69.81 194 ILE A CA 1
ATOM 1561 C C . ILE A 1 194 ? -15.506 8.863 0.903 1.00 69.81 194 ILE A C 1
ATOM 1563 O O . ILE A 1 194 ? -15.990 7.729 0.925 1.00 69.81 194 ILE A O 1
ATOM 1567 N N . LYS A 1 195 ? -16.242 9.940 0.602 1.00 68.94 195 LYS A N 1
ATOM 1568 C CA . LYS A 1 195 ? -17.667 9.863 0.260 1.00 68.94 195 LYS A CA 1
ATOM 1569 C C . LYS A 1 195 ? -17.902 9.005 -0.990 1.00 68.94 195 LYS A C 1
ATOM 1571 O O . LYS A 1 195 ? -18.836 8.208 -0.989 1.00 68.94 195 LYS A O 1
ATOM 1576 N N . GLU A 1 196 ? -16.999 9.084 -1.966 1.00 67.81 196 GLU A N 1
ATOM 1577 C CA . GLU A 1 196 ? -17.070 8.346 -3.234 1.00 67.81 196 GLU A CA 1
ATOM 1578 C C . GLU A 1 196 ? -17.072 6.823 -3.005 1.00 67.81 196 GLU A C 1
ATOM 1580 O O . GLU A 1 196 ? -17.846 6.094 -3.620 1.00 67.81 196 GLU A O 1
ATOM 1585 N N . ILE A 1 197 ? -16.307 6.329 -2.024 1.00 71.81 197 ILE A N 1
ATOM 1586 C CA . ILE A 1 197 ? -16.219 4.885 -1.745 1.00 71.81 197 ILE A CA 1
ATOM 1587 C C . ILE A 1 197 ? -17.504 4.328 -1.135 1.00 71.81 197 ILE A C 1
ATOM 1589 O O . ILE A 1 197 ? -17.902 3.202 -1.444 1.00 71.81 197 ILE A O 1
ATOM 1593 N N . LYS A 1 198 ? -18.172 5.085 -0.256 1.00 72.69 198 LYS A N 1
ATOM 1594 C CA . LYS A 1 198 ? -19.410 4.607 0.382 1.00 72.69 198 LYS A CA 1
ATOM 1595 C C . LYS A 1 198 ? -20.513 4.373 -0.645 1.00 72.69 198 LYS A C 1
ATOM 1597 O O . LYS A 1 198 ? -21.259 3.407 -0.516 1.00 72.69 198 LYS A O 1
ATOM 1602 N N . GLU A 1 199 ? -20.584 5.236 -1.651 1.00 76.00 199 GLU A N 1
ATOM 1603 C CA . GLU A 1 199 ? -21.586 5.180 -2.717 1.00 76.00 199 GLU A CA 1
ATOM 1604 C C . GLU A 1 199 ? -21.275 4.079 -3.746 1.00 76.00 199 GLU A C 1
ATOM 1606 O O . GLU A 1 199 ? -22.178 3.577 -4.408 1.00 76.00 199 GLU A O 1
ATOM 1611 N N . GLN A 1 200 ? -20.018 3.636 -3.831 1.00 80.00 200 GLN A N 1
ATOM 1612 C CA . GLN A 1 200 ? -19.550 2.709 -4.868 1.00 80.00 200 GLN A CA 1
ATOM 1613 C C . GLN A 1 200 ? -19.153 1.325 -4.339 1.00 80.00 200 GLN A C 1
ATOM 1615 O O . GLN A 1 200 ? -18.663 0.482 -5.089 1.00 80.00 200 GLN A O 1
ATOM 1620 N N . LYS A 1 201 ? -19.423 1.046 -3.059 1.00 82.56 201 LYS A N 1
ATOM 1621 C CA . LYS A 1 201 ? -19.166 -0.252 -2.416 1.00 82.56 201 LYS A CA 1
ATOM 1622 C C . LYS A 1 201 ? -19.728 -1.439 -3.207 1.00 82.56 201 LYS A C 1
ATOM 1624 O O . LYS A 1 201 ? -19.040 -2.445 -3.373 1.00 82.56 201 LYS A O 1
ATOM 1629 N N . LEU A 1 202 ? -20.979 -1.327 -3.661 1.00 82.06 202 LEU A N 1
ATOM 1630 C CA . LEU A 1 202 ? -21.648 -2.380 -4.432 1.00 82.06 202 LEU A CA 1
ATOM 1631 C C . LEU A 1 202 ? -20.941 -2.606 -5.769 1.00 82.06 202 LEU A C 1
ATOM 1633 O O . LEU A 1 202 ? -20.595 -3.737 -6.087 1.00 82.06 202 LEU A O 1
ATOM 1637 N N . LEU A 1 203 ? -20.616 -1.521 -6.474 1.00 85.44 203 LEU A N 1
ATOM 1638 C CA . LEU A 1 203 ? -19.928 -1.568 -7.760 1.00 85.44 203 LEU A CA 1
ATOM 1639 C C . LEU A 1 203 ? -18.549 -2.241 -7.658 1.00 85.44 203 LEU A C 1
ATOM 1641 O O . LEU A 1 203 ? -18.205 -3.070 -8.492 1.00 85.44 203 LEU A O 1
ATOM 1645 N N . ILE A 1 204 ? -17.763 -1.932 -6.623 1.00 87.19 204 ILE A N 1
ATOM 1646 C CA . ILE A 1 204 ? -16.446 -2.560 -6.406 1.00 87.19 204 ILE A CA 1
ATOM 1647 C C . ILE A 1 204 ? -16.591 -4.078 -6.214 1.00 87.19 204 ILE A C 1
ATOM 1649 O O . ILE A 1 204 ? -15.820 -4.859 -6.773 1.00 87.19 204 ILE A O 1
ATOM 1653 N N . SER A 1 205 ? -17.611 -4.504 -5.463 1.00 84.94 205 SER A N 1
ATOM 1654 C CA . SER A 1 205 ? -17.908 -5.924 -5.262 1.00 84.94 205 SER A CA 1
ATOM 1655 C C . SER A 1 205 ? -18.412 -6.603 -6.540 1.00 84.94 205 SER A C 1
ATOM 1657 O O . SER A 1 205 ? -18.070 -7.759 -6.788 1.00 84.94 205 SER A O 1
ATOM 1659 N N . GLU A 1 206 ? -19.219 -5.917 -7.353 1.00 85.81 206 GLU A N 1
ATOM 1660 C CA . GLU A 1 206 ? -19.691 -6.407 -8.657 1.00 85.81 206 GLU A CA 1
ATOM 1661 C C . GLU A 1 206 ? -18.538 -6.591 -9.644 1.00 85.81 206 GLU A C 1
ATOM 1663 O O . GLU A 1 206 ? -18.516 -7.573 -10.383 1.00 85.81 206 GLU A O 1
ATOM 1668 N N . LEU A 1 207 ? -17.538 -5.708 -9.585 1.00 86.75 207 LEU A N 1
ATOM 1669 C CA . LEU A 1 207 ? -16.289 -5.816 -10.342 1.00 86.75 207 LEU A CA 1
ATOM 1670 C C . LEU A 1 207 ? -15.360 -6.931 -9.830 1.00 86.75 207 LEU A C 1
ATOM 1672 O O . LEU A 1 207 ? -14.283 -7.121 -10.387 1.00 86.75 207 LEU A O 1
ATOM 1676 N N . GLY A 1 208 ? -15.768 -7.679 -8.800 1.00 86.31 208 GLY A N 1
ATOM 1677 C CA . GLY A 1 208 ? -15.038 -8.842 -8.304 1.00 86.31 208 GLY A CA 1
ATOM 1678 C C . GLY A 1 208 ? -13.896 -8.499 -7.353 1.00 86.31 208 GLY A C 1
ATOM 1679 O O . GLY A 1 208 ? -12.981 -9.304 -7.207 1.00 86.31 208 GLY A O 1
ATOM 1680 N N . PHE A 1 209 ? -13.929 -7.343 -6.687 1.00 90.06 209 PHE A N 1
ATOM 168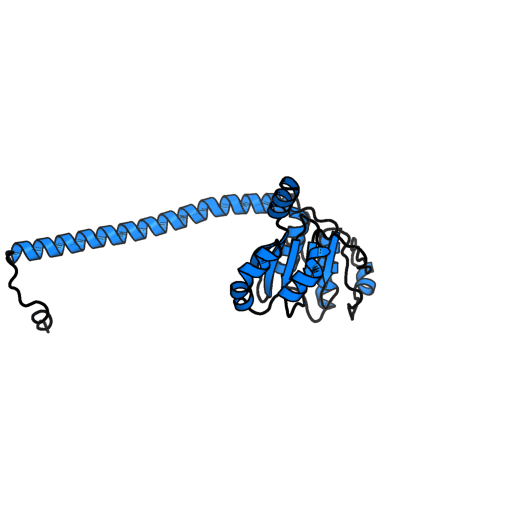1 C CA . PHE A 1 209 ? -12.898 -6.944 -5.730 1.00 90.06 209 PHE A CA 1
ATOM 1682 C C . PHE A 1 209 ? -13.389 -6.993 -4.284 1.00 90.06 209 PHE A C 1
ATOM 1684 O O . PHE A 1 209 ? -14.499 -6.575 -3.950 1.00 90.06 209 PHE A O 1
ATOM 1691 N N . ARG A 1 210 ? -12.507 -7.453 -3.396 1.00 89.94 210 ARG A N 1
ATOM 1692 C CA . ARG A 1 210 ? -12.556 -7.119 -1.969 1.00 89.94 210 ARG A CA 1
ATOM 1693 C C . ARG A 1 210 ? -11.760 -5.844 -1.771 1.00 89.94 210 ARG A C 1
ATOM 1695 O O . ARG A 1 210 ? -10.729 -5.675 -2.417 1.00 89.94 210 ARG A O 1
ATOM 1702 N N . TYR A 1 211 ? -12.218 -4.972 -0.882 1.00 89.94 211 TYR A N 1
ATOM 1703 C CA . TYR A 1 211 ? -11.546 -3.701 -0.672 1.00 89.94 211 TYR A CA 1
ATOM 1704 C C . TYR A 1 211 ? -11.371 -3.344 0.795 1.00 89.94 211 TYR A C 1
ATOM 1706 O O . TYR A 1 211 ? -12.191 -3.698 1.643 1.00 89.94 211 TYR A O 1
ATOM 1714 N N . GLU A 1 212 ? -10.316 -2.584 1.058 1.00 89.06 212 GLU A N 1
ATOM 1715 C CA . GLU A 1 212 ? -10.053 -1.943 2.337 1.00 89.06 212 GLU A CA 1
ATOM 1716 C C . GLU A 1 212 ? -9.602 -0.504 2.093 1.00 89.06 212 GLU A C 1
ATOM 1718 O O . GLU A 1 212 ? -8.871 -0.219 1.147 1.00 89.06 212 GLU A O 1
ATOM 1723 N N . THR A 1 213 ? -10.062 0.423 2.928 1.00 89.62 213 THR A N 1
ATOM 1724 C CA . THR A 1 213 ? -9.685 1.836 2.827 1.00 89.62 213 THR A CA 1
ATOM 1725 C C . THR A 1 213 ? -8.781 2.222 3.975 1.00 89.62 213 THR A C 1
ATOM 1727 O O . THR A 1 213 ? -9.126 1.993 5.134 1.00 89.62 213 THR A O 1
ATOM 1730 N N . LEU A 1 214 ? -7.684 2.893 3.660 1.00 89.44 214 LEU A N 1
ATOM 1731 C CA . LEU A 1 214 ? -6.697 3.358 4.619 1.00 89.44 214 LEU A CA 1
ATOM 1732 C C . LEU A 1 214 ? -6.465 4.855 4.422 1.00 89.44 214 LEU A C 1
ATOM 1734 O O . LEU A 1 214 ? -6.502 5.370 3.305 1.00 89.44 214 LEU A O 1
ATOM 1738 N N . LYS A 1 215 ? -6.193 5.564 5.517 1.00 87.44 215 LYS A N 1
ATOM 1739 C CA . LYS A 1 215 ? -5.711 6.945 5.466 1.00 87.44 215 LYS A CA 1
ATOM 1740 C C . LYS A 1 215 ? -4.260 6.972 5.919 1.00 87.44 215 LYS A C 1
ATOM 1742 O O . LYS A 1 215 ? -3.976 6.720 7.088 1.00 87.44 215 LYS A O 1
ATOM 1747 N N . ILE A 1 216 ? -3.353 7.293 5.003 1.00 84.69 216 ILE A N 1
ATOM 1748 C CA . ILE A 1 216 ? -1.915 7.369 5.265 1.00 84.69 216 ILE A CA 1
ATOM 1749 C C . ILE A 1 216 ? -1.514 8.841 5.184 1.00 84.69 216 ILE A C 1
ATOM 1751 O O . ILE A 1 216 ? -1.373 9.410 4.104 1.00 84.69 216 ILE A O 1
ATOM 1755 N N . LYS A 1 217 ? -1.370 9.477 6.354 1.00 82.31 217 LYS A N 1
ATOM 1756 C CA . LYS A 1 217 ? -1.158 10.928 6.497 1.00 82.31 217 LYS A CA 1
ATOM 1757 C C . LYS A 1 217 ? -2.215 11.744 5.726 1.00 82.31 217 LYS A C 1
ATOM 1759 O O . LYS A 1 217 ? -3.363 11.835 6.163 1.00 82.31 217 LYS A O 1
ATOM 1764 N N . ASN A 1 218 ? -1.816 12.355 4.615 1.00 78.88 218 ASN A N 1
ATOM 1765 C CA . ASN A 1 218 ? -2.620 13.219 3.754 1.00 78.88 218 ASN A CA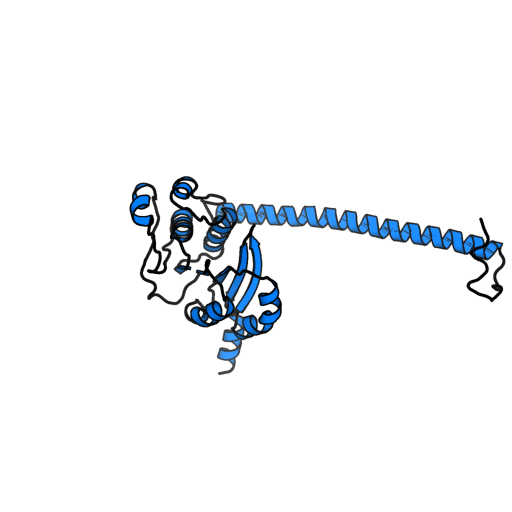 1
ATOM 1766 C C . ASN A 1 218 ? -3.215 12.487 2.540 1.00 78.88 218 ASN A C 1
ATOM 1768 O O . ASN A 1 218 ? -3.975 13.107 1.805 1.00 78.88 218 ASN A O 1
ATOM 1772 N N . LYS A 1 219 ? -2.917 11.197 2.343 1.00 84.56 219 LYS A N 1
ATOM 1773 C CA . LYS A 1 219 ? -3.481 10.390 1.256 1.00 84.56 219 LYS A CA 1
ATOM 1774 C C . LYS A 1 219 ? -4.583 9.474 1.768 1.00 84.56 219 LYS A C 1
ATOM 1776 O O . LYS A 1 219 ? -4.425 8.820 2.804 1.00 84.56 219 LYS A O 1
ATOM 1781 N N . ASN A 1 220 ? -5.681 9.397 1.023 1.00 88.81 220 ASN A N 1
ATOM 1782 C CA . ASN A 1 220 ? -6.621 8.296 1.173 1.00 88.81 220 ASN A CA 1
ATOM 1783 C C . ASN A 1 220 ? -6.282 7.239 0.123 1.00 88.81 220 ASN A C 1
ATOM 1785 O O . ASN A 1 220 ? -6.029 7.569 -1.033 1.00 88.81 220 ASN A O 1
ATOM 1789 N N . VAL A 1 221 ? -6.239 5.985 0.552 1.00 90.44 221 VAL A N 1
ATOM 1790 C CA . VAL A 1 221 ? -5.793 4.850 -0.251 1.00 90.44 221 VAL A CA 1
ATOM 1791 C C . VAL A 1 221 ? -6.846 3.759 -0.173 1.00 90.44 221 VAL A C 1
ATOM 1793 O O . VAL A 1 221 ? -7.342 3.452 0.913 1.00 90.44 221 VAL A O 1
ATOM 1796 N N . ILE A 1 222 ? -7.217 3.191 -1.314 1.00 91.25 222 ILE A N 1
ATOM 1797 C CA . ILE A 1 222 ? -8.055 1.998 -1.387 1.00 91.25 222 ILE A CA 1
ATOM 1798 C C . ILE A 1 222 ? -7.196 0.837 -1.881 1.00 91.25 222 ILE A C 1
ATOM 1800 O O . ILE A 1 222 ? -6.538 0.919 -2.917 1.00 91.25 222 ILE A O 1
ATOM 1804 N N . LEU A 1 223 ? -7.185 -0.233 -1.095 1.00 92.94 223 LEU A N 1
ATOM 1805 C CA . LEU A 1 223 ? -6.614 -1.518 -1.458 1.00 92.94 223 LEU A CA 1
ATOM 1806 C C . LEU A 1 223 ? -7.721 -2.359 -2.070 1.00 92.94 223 LEU A C 1
ATOM 1808 O O . LEU A 1 223 ? -8.801 -2.462 -1.492 1.00 92.94 223 LEU A O 1
ATOM 1812 N N . LEU A 1 224 ? -7.447 -2.970 -3.210 1.00 93.06 224 LEU A N 1
ATOM 1813 C CA . LEU A 1 224 ? -8.377 -3.795 -3.960 1.00 93.06 224 LEU A CA 1
ATOM 1814 C C . LEU A 1 224 ? -7.707 -5.133 -4.235 1.00 93.06 224 LEU A C 1
ATOM 1816 O O . LEU A 1 224 ? -6.747 -5.205 -4.992 1.00 93.06 224 LEU A O 1
ATOM 1820 N N . ALA A 1 225 ? -8.204 -6.198 -3.626 1.00 91.81 225 ALA A N 1
ATOM 1821 C CA . ALA A 1 225 ? -7.744 -7.552 -3.895 1.00 91.81 225 ALA A CA 1
ATOM 1822 C C . ALA A 1 225 ? -8.775 -8.259 -4.771 1.00 91.81 225 ALA A C 1
ATOM 1824 O O . ALA A 1 225 ? -9.967 -8.270 -4.435 1.00 91.81 225 ALA A O 1
ATOM 1825 N N . LYS A 1 226 ? -8.336 -8.855 -5.882 1.00 87.44 226 LYS A N 1
ATOM 1826 C CA . LYS A 1 226 ? -9.232 -9.626 -6.750 1.00 87.44 226 LYS A CA 1
ATOM 1827 C C . LYS A 1 226 ? -9.804 -10.806 -5.953 1.00 87.44 226 LYS A C 1
ATOM 1829 O O . LYS A 1 226 ? -9.122 -11.445 -5.147 1.00 87.44 226 LYS A O 1
ATOM 1834 N N . ASN A 1 227 ? -11.113 -11.007 -6.053 1.00 69.50 227 ASN A N 1
ATOM 1835 C CA . ASN A 1 227 ? -11.842 -11.978 -5.250 1.00 69.50 227 ASN A CA 1
ATOM 1836 C C . ASN A 1 227 ? -11.973 -13.292 -6.026 1.00 69.50 227 ASN A C 1
ATOM 1838 O O . ASN A 1 227 ? -12.971 -13.520 -6.706 1.00 69.50 227 ASN A O 1
ATOM 1842 N N . SER A 1 228 ? -10.980 -14.170 -5.894 1.00 57.12 228 SER A N 1
ATOM 1843 C CA . SER A 1 228 ? -10.955 -15.491 -6.545 1.00 57.12 228 SER A CA 1
ATOM 1844 C C . SER A 1 228 ? -12.085 -16.438 -6.109 1.00 57.12 228 SER A C 1
ATOM 1846 O O . SER A 1 228 ? -12.345 -17.442 -6.763 1.00 57.12 228 SER A O 1
ATOM 1848 N N . ILE A 1 229 ? -12.818 -16.121 -5.034 1.00 51.28 229 ILE A N 1
ATOM 1849 C CA . ILE A 1 229 ? -13.932 -16.959 -4.561 1.00 51.28 229 ILE A CA 1
ATOM 1850 C C . ILE A 1 229 ? -15.108 -16.939 -5.551 1.00 51.28 229 ILE A C 1
ATOM 1852 O O . ILE A 1 229 ? -15.810 -17.937 -5.678 1.00 51.28 229 ILE A O 1
ATOM 1856 N N . LYS A 1 230 ? -15.332 -15.835 -6.279 1.00 49.28 230 LYS A N 1
ATOM 1857 C CA . LYS A 1 230 ? -16.451 -15.750 -7.234 1.00 49.28 230 LYS A CA 1
ATOM 1858 C C . LYS A 1 230 ? -16.153 -16.504 -8.538 1.00 49.28 230 LYS A C 1
ATOM 1860 O O . LYS A 1 230 ? -17.042 -17.175 -9.048 1.00 49.28 230 LYS A O 1
ATOM 1865 N N . SER A 1 231 ? -14.903 -16.479 -9.011 1.00 45.12 231 SER A N 1
ATOM 1866 C CA . SER A 1 231 ? -14.483 -17.229 -10.205 1.00 45.12 231 SER A CA 1
ATOM 1867 C C . SER A 1 231 ? -14.518 -18.746 -9.989 1.00 45.12 231 SER A C 1
ATOM 1869 O O . SER A 1 231 ? -14.965 -19.470 -10.870 1.00 45.12 231 SER A O 1
ATOM 1871 N N . MET A 1 232 ? -14.177 -19.234 -8.789 1.00 42.47 232 MET A N 1
ATOM 1872 C CA . MET A 1 232 ? -14.269 -20.667 -8.459 1.00 42.47 232 MET A CA 1
ATOM 1873 C C . MET A 1 232 ? -15.708 -21.217 -8.462 1.00 42.47 232 MET A C 1
ATOM 1875 O O . MET A 1 232 ? -15.912 -22.397 -8.740 1.00 42.47 232 MET A O 1
ATOM 1879 N N . VAL A 1 233 ? -16.713 -20.390 -8.150 1.00 46.38 233 VAL A N 1
ATOM 1880 C CA . VAL A 1 233 ? -18.134 -20.798 -8.152 1.00 46.38 233 VAL A CA 1
ATOM 1881 C C . VAL A 1 233 ? -18.730 -20.766 -9.564 1.00 46.38 233 VAL A C 1
ATOM 1883 O O . VAL A 1 233 ? -19.632 -21.540 -9.867 1.00 46.38 233 VAL A O 1
ATOM 1886 N N . GLU A 1 234 ? -18.230 -19.903 -10.446 1.00 47.28 234 GLU A N 1
ATOM 1887 C CA . GLU A 1 234 ? -18.682 -19.830 -11.843 1.00 47.28 234 GLU A CA 1
ATOM 1888 C C . GLU A 1 234 ? -18.043 -20.928 -12.717 1.00 47.28 234 GLU A C 1
ATOM 1890 O O . GLU A 1 234 ? -18.708 -21.454 -13.604 1.00 47.28 234 GLU A O 1
ATOM 1895 N N . GLU A 1 235 ? -16.810 -21.358 -12.423 1.00 45.69 235 GLU A N 1
ATOM 1896 C CA . GLU A 1 235 ? -16.165 -22.501 -13.100 1.00 45.69 235 GLU A CA 1
ATOM 1897 C C . GLU A 1 235 ? -16.693 -23.870 -12.649 1.00 45.69 235 GLU A C 1
ATOM 1899 O O . GLU A 1 235 ? -16.614 -24.830 -13.402 1.00 45.69 235 GLU A O 1
ATOM 1904 N N . SER A 1 236 ? -17.250 -23.980 -11.440 1.00 44.12 236 SER A N 1
ATOM 1905 C CA . SER A 1 236 ? -17.836 -25.236 -10.937 1.00 44.12 236 SER A CA 1
ATOM 1906 C C . SER A 1 236 ? -19.302 -25.446 -11.339 1.00 44.12 236 SER A C 1
ATOM 1908 O O . SER A 1 236 ? -19.869 -26.496 -11.040 1.00 44.12 236 SER A O 1
ATOM 1910 N N . ASN A 1 237 ? -19.909 -24.466 -12.016 1.00 44.12 237 ASN A N 1
ATOM 1911 C CA . ASN A 1 237 ? -21.278 -24.521 -12.539 1.00 44.12 237 ASN A CA 1
ATOM 1912 C C . ASN A 1 237 ? -21.344 -24.518 -14.083 1.00 44.12 237 ASN A C 1
ATOM 1914 O O . ASN A 1 237 ? -22.438 -24.378 -14.631 1.00 44.12 237 ASN A O 1
ATOM 1918 N N . ASN A 1 238 ? -20.205 -24.685 -14.767 1.00 37.00 238 ASN A N 1
ATOM 1919 C CA . ASN A 1 238 ? -20.095 -24.932 -16.212 1.00 37.00 238 ASN A CA 1
ATOM 1920 C C . ASN A 1 238 ? -19.457 -26.303 -16.467 1.00 37.00 238 ASN A C 1
ATOM 1922 O O . ASN A 1 238 ? -19.711 -26.859 -17.558 1.00 37.00 238 ASN A O 1
#

Organism: NCBI:txid92400

Foldseek 3Di:
DPDDPPPDDPDDDPDDPVRVVVVVVVVVVVVVVVVVVVVVVVVVVVVVCVVVVVVVVVVVVVVLVVQFVCQLHFDPVCPVVDPDDDDSVVLNVVLSVCRVQVWAFAEEEDLACRSVQSSCQRNLHEYEYELPNVDHCVVVCVVVRDRHHYDPDPPQAAGQEAEHEPDADVLVVCVVRVRRHHQFHKYKYWYDDPVVCVVCVVVLVVSQWDWDWDDDPNIIMIMTGRHNVVVVVVVVVD

Mean predicted aligned error: 12.71 Å

Secondary structure (DSSP, 8-state):
---SSTTS-----SS-HHHHHHHHHHHHHHHHHHHHHHHHHHHHHHHHHHHHHHHHHHHHHHHHHHH-TTTT---HHHHTT-SS---HHHHHHHHHHHHHHT--SEEEE-SSSHHHHHHHHHHT-EEEE-TT-S--THHHHTTT-SS-EEE--TT---EEEEEE-S-S-HHHHHHHHGGGEEEEEEEEEEES-HHHHHHHHHHHHHTTEEEEEEEETTEEEEEEEE-HHHHHHHHTT-

Nearest PDB structures (foldseek):
  2vz8-assembly1_B  TM=6.010E-01  e=9.922E-04  Sus scrofa
  3hm2-assembly2_H  TM=6.013E-01  e=1.752E-03  Corynebacterium diphtheriae
  3hz7-assembly1_A  TM=6.672E-01  e=3.408E-02  Desulfitobacterium hafniense
  7yri-assembly2_C  TM=4.398E-01  e=1.449E-03  Homo sapiens
  7yri-assembly2_A  TM=3.814E-01  e=7.486E-03  Homo sapiens

Solvent-accessible surface area (backbone atoms only — not comparable to full-atom values): 13748 Å² total; per-residue (Å²): 143,90,82,81,80,85,82,81,68,100,61,90,68,97,61,56,72,69,57,52,52,51,52,52,54,52,51,51,52,52,51,51,53,52,53,51,52,52,52,53,48,53,52,51,50,53,53,50,52,53,56,54,53,51,54,53,49,53,50,51,51,48,52,46,50,69,70,29,90,50,63,84,54,72,72,67,88,60,48,84,82,48,94,78,74,82,54,64,69,57,56,34,49,53,41,49,50,35,55,78,69,64,53,61,43,36,36,38,41,46,79,52,50,63,65,47,48,48,41,7,44,65,63,62,33,54,23,28,30,59,78,78,40,85,59,71,55,60,77,79,44,47,90,79,50,89,51,57,36,77,38,64,66,65,88,69,68,54,24,34,30,38,35,36,64,73,38,91,53,59,66,61,50,47,71,73,44,54,85,36,40,29,67,86,9,37,38,40,37,27,46,90,58,76,68,60,53,72,78,38,52,66,58,44,46,72,73,38,33,44,74,52,78,47,74,59,92,92,42,36,36,39,41,34,34,43,42,55,70,60,57,58,58,56,64,75,74,110

Radius of gyration: 28.63 Å; Cα contacts (8 Å, |Δi|>4): 291; chains: 1; bounding box: 77×53×77 Å

Sequence (238 aa):
MINYAQNVLGKESSLSDKTRLILLITGIIALVIAIVGVVVTLLIRKKMLKKYLILDELNEIKKLKYINPNYGMVLDGIKKEYQNIDGDFFVAFLVNCVYLNKFNRIYVEDDSDYLAISISELTQKPVYINNNVKESHFLTLKPILQSTNLITNSAIKDWDLLVINNNNDFINSIKQNKDFLNDNGMMVLVFNQIKEIKEQKLLISELGFRYETLKIKNKNVILLAKNSIKSMVEESNN

pLDDT: mean 80.77, std 14.63, range [36.59, 95.5]